Protein 2OQO (pdb70)

Nearest PDB structures (foldseek):
  2oqo-assembly1_A-2  TM=1.006E+00  e=2.639E-27  Aquifex aeolicus VF5
  3nb6-assembly1_A-2  TM=1.001E+00  e=1.537E-24  Aquifex aeolicus
  3d3h-assembly1_A-2  TM=1.002E+00  e=3.326E-24  Aquifex aeolicus
  3nb7-assembly1_A-2  TM=9.980E-01  e=4.233E-24  Aquifex aeolicus
  2olv-assembly2_B  TM=9.403E-01  e=4.873E-13  Staphylococcus aureus

CATH classification: 1.10.3810.10

GO terms:
  GO:0042802 identical protein binding (F, IPI)

Radius of gyration: 15.87 Å; Cα contacts (8 Å, |Δi|>4): 258; chains: 1; bounding box: 43×40×39 Å

Solvent-accessible surface area: 10139 Å² total; per-residue (Å²): 190,145,28,92,117,158,150,69,128,8,40,24,119,98,9,31,134,56,0,18,24,0,0,0,2,32,42,11,88,51,0,91,150,13,109,0,36,6,64,112,11,86,84,82,17,75,133,69,198,171,91,65,20,47,1,0,0,29,34,6,0,68,80,105,53,181,72,211,67,119,68,130,109,16,84,90,100,7,18,110,54,0,33,124,18,29,194,73,101,95,34,121,83,0,0,11,62,1,0,7,42,18,84,0,3,47,31,1,50,0,0,8,2,0,0,56,55,23,48,64,64,74,0,101,89,16,48,21,24,28,0,0,21,0,0,0,0,24,107,31,26,65,97,21,1,27,119,122,50,74,100,76,2,85,130,28,16,42,89,1,0,98,36,0,55,102,62,60,67,7,64,82,122,71,54,110,113,5,29,118,141

Structure (mmCIF, N/CA/C/O backbone):
data_2OQO
#
_entry.id   2OQO
#
_cell.length_a   54.817
_cell.length_b   100.305
_cell.length_c   104.012
_cell.angle_alpha   90.00
_cell.angle_beta   90.00
_cell.angle_gamma   90.00
#
_symmetry.space_group_name_H-M   'I 2 2 2'
#
loop_
_entity.id
_entity.type
_entity.pdbx_description
1 polymer 'Penicillin-binding protein 1A (PBP-1a) (PBP1a)'
2 non-polymer '4-(2-HYDROXYETHYL)-1-PIPERAZINE ETHANESULFONIC ACID'
3 non-polymer 3-[(3-CHOLAMIDOPROPYL)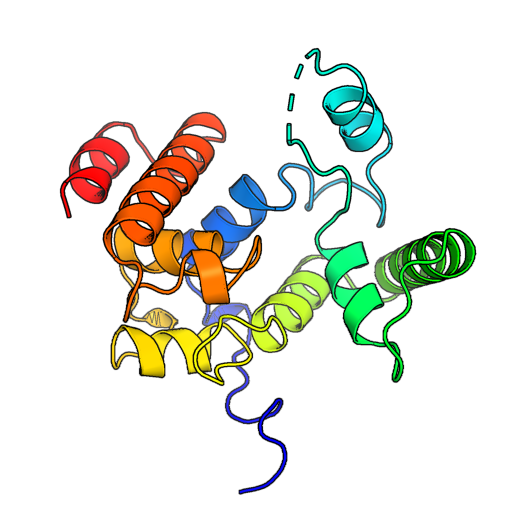DIMETHYLAMMONIO]-1-PROPANESULFONATE
4 water water
#
loop_
_atom_site.group_PDB
_atom_site.id
_atom_site.type_symbol
_atom_site.label_atom_id
_atom_site.label_alt_id
_atom_site.label_comp_id
_atom_site.label_asym_id
_atom_site.label_entity_id
_atom_site.label_seq_id
_atom_site.pdbx_PDB_ins_code
_atom_site.Cartn_x
_atom_site.Cartn_y
_atom_site.Cartn_z
_atom_site.occupancy
_atom_site.B_iso_or_equiv
_atom_site.auth_seq_id
_atom_site.auth_comp_id
_atom_site.auth_asym_id
_atom_site.auth_atom_id
_atom_site.pdbx_PDB_model_num
ATOM 1 N N . THR A 1 14 ? 13.933 34.939 27.412 1.00 92.85 57 THR A N 1
ATOM 2 C CA . THR A 1 14 ? 12.610 35.451 26.951 1.00 92.96 57 THR A CA 1
ATOM 3 C C . THR A 1 14 ? 12.633 35.755 25.455 1.00 92.76 57 THR A C 1
ATOM 4 O O . THR A 1 14 ? 12.043 35.026 24.655 1.00 93.01 57 THR A O 1
ATOM 8 N N . ILE A 1 15 ? 13.315 36.834 25.083 1.00 91.82 58 ILE A N 1
ATOM 9 C CA . ILE A 1 15 ? 13.413 37.226 23.682 1.00 90.88 58 ILE A CA 1
ATOM 10 C C . ILE A 1 15 ? 14.823 37.695 23.329 1.00 89.36 58 ILE A C 1
ATOM 11 O O . ILE A 1 15 ? 15.484 38.368 24.121 1.00 89.42 58 ILE A O 1
ATOM 16 N N . GLY A 1 16 ? 15.276 37.329 22.134 1.00 87.26 59 GLY A N 1
ATOM 17 C CA . GLY A 1 16 ? 16.600 37.7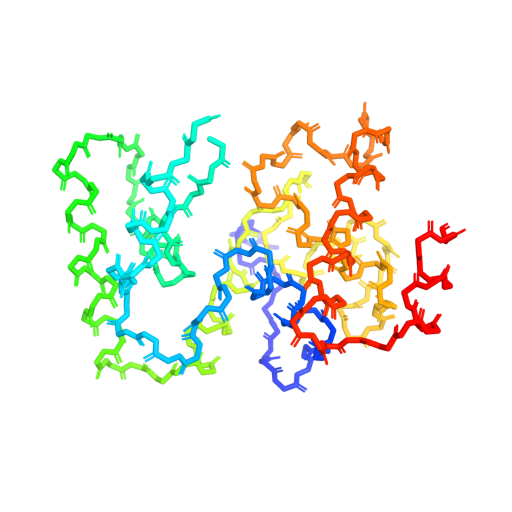20 21.688 1.00 85.18 59 GLY A CA 1
ATOM 18 C C . GLY A 1 16 ? 17.693 36.849 22.272 1.00 83.38 59 GLY A C 1
ATOM 19 O O . GLY A 1 16 ? 18.254 37.164 23.323 1.00 83.23 59 GLY A O 1
ATOM 20 N N . ILE A 1 17 ? 17.997 35.748 21.592 1.00 81.59 60 ILE A N 1
ATOM 21 C CA . ILE A 1 17 ? 19.033 34.831 22.052 1.00 79.37 60 ILE A CA 1
ATOM 22 C C . ILE A 1 17 ? 20.358 35.567 22.241 1.00 76.93 60 ILE A C 1
ATOM 23 O O . ILE A 1 17 ? 21.100 35.293 23.185 1.00 76.64 60 ILE A O 1
ATOM 28 N N . GLN A 1 18 ? 20.641 36.509 21.346 1.00 74.12 61 GLN A N 1
ATOM 29 C CA . GLN A 1 18 ? 21.877 37.281 21.407 1.00 72.26 61 GLN A CA 1
ATOM 30 C C . GLN A 1 18 ? 21.864 38.275 22.564 1.00 70.88 61 GLN A C 1
ATOM 31 O O . GLN A 1 18 ? 22.908 38.808 22.942 1.00 71.18 61 GLN A O 1
ATOM 37 N N . LYS A 1 19 ? 20.682 38.520 23.124 1.00 68.92 62 LYS A N 1
ATOM 38 C CA . LYS A 1 19 ? 20.537 39.463 24.229 1.00 66.83 62 LYS A CA 1
ATOM 39 C C . LYS A 1 19 ? 20.267 38.799 25.575 1.00 67.07 62 LYS A C 1
ATOM 40 O O . LYS A 1 19 ? 19.761 39.439 26.499 1.00 66.26 62 LYS A O 1
ATOM 46 N N . ARG A 1 20 ? 20.616 37.521 25.690 1.00 68.45 63 ARG A N 1
ATOM 47 C CA . ARG A 1 20 ? 20.404 36.792 26.938 1.00 69.69 63 ARG A CA 1
ATOM 48 C C . ARG A 1 20 ? 20.951 37.524 28.161 1.00 67.90 63 ARG A C 1
ATOM 49 O O . ARG A 1 20 ? 20.193 38.142 28.908 1.00 69.64 63 ARG A O 1
ATOM 57 N N . PHE A 1 21 ? 22.265 37.459 28.362 1.00 65.05 64 PHE A N 1
ATOM 58 C CA . PHE A 1 21 ? 22.888 38.103 29.516 1.00 61.92 64 PHE A CA 1
ATOM 59 C C . PHE A 1 21 ? 23.894 39.188 29.136 1.00 59.29 64 PHE A C 1
ATOM 60 O O . PHE A 1 21 ? 24.771 38.967 28.300 1.00 59.12 64 PHE A O 1
ATOM 68 N N . TYR A 1 22 ? 23.773 40.356 29.760 1.00 53.86 65 TYR A N 1
ATOM 69 C CA . TYR A 1 22 ? 24.698 41.452 29.501 1.00 52.62 65 TYR A CA 1
ATOM 70 C C . TYR A 1 22 ? 25.370 41.766 30.823 1.00 52.10 65 TYR A C 1
ATOM 71 O O . TYR A 1 22 ? 24.705 41.844 31.852 1.00 55.70 65 TYR A O 1
ATOM 80 N N . VAL A 1 23 ? 26.684 41.940 30.804 1.00 50.21 66 VAL A N 1
ATOM 81 C CA . VAL A 1 23 ? 27.412 42.239 32.026 1.00 49.52 66 VAL A CA 1
ATOM 82 C C . VAL A 1 23 ? 28.333 43.432 31.798 1.00 50.75 66 VAL A C 1
ATOM 83 O O . VAL A 1 23 ? 29.013 43.521 30.773 1.00 50.29 66 VAL A O 1
ATOM 87 N N . SER A 1 24 ? 28.337 44.360 32.747 1.00 50.41 67 SER A N 1
ATOM 88 C CA . SER A 1 24 ? 29.168 45.545 32.633 1.00 52.53 67 SER A CA 1
ATOM 89 C C . SER A 1 24 ? 30.635 45.164 32.781 1.00 52.17 67 SER A C 1
ATOM 90 O O . SER A 1 24 ? 30.970 44.201 33.466 1.00 52.66 67 SER A O 1
ATOM 93 N N . ILE A 1 25 ? 31.499 45.935 32.130 1.00 52.19 68 ILE A N 1
ATOM 94 C CA . ILE A 1 25 ? 32.938 45.702 32.134 1.00 52.50 68 ILE A CA 1
ATOM 95 C C . ILE A 1 25 ? 33.546 45.617 33.539 1.00 54.68 68 ILE A C 1
ATOM 96 O O . ILE A 1 25 ? 34.515 44.881 33.761 1.00 51.94 68 ILE A O 1
ATOM 101 N N . ASP A 1 26 ? 32.981 46.361 34.489 1.00 55.46 69 ASP A N 1
ATOM 102 C CA . ASP A 1 26 ? 33.508 46.353 35.850 1.00 57.20 69 ASP A CA 1
ATOM 103 C C . ASP A 1 26 ? 33.283 45.038 36.584 1.00 56.38 69 ASP A C 1
ATOM 104 O O . ASP A 1 26 ? 33.893 44.795 37.623 1.00 57.91 69 ASP A O 1
ATOM 109 N N . LYS A 1 27 ? 32.419 44.185 36.044 1.00 54.40 70 LYS A N 1
ATOM 110 C CA . LYS A 1 27 ? 32.148 42.891 36.662 1.00 53.36 70 LYS A CA 1
ATOM 111 C C . LYS A 1 27 ? 32.832 41.755 35.900 1.00 51.96 70 LYS A C 1
ATOM 112 O O . LYS A 1 27 ? 32.680 40.585 36.248 1.00 52.21 70 LYS A O 1
ATOM 118 N N . ILE A 1 28 ? 33.574 42.105 34.853 1.00 49.99 71 ILE A N 1
ATOM 119 C CA . ILE A 1 28 ? 34.287 41.114 34.056 1.00 47.42 71 ILE A CA 1
ATOM 120 C C . ILE A 1 28 ? 35.722 41.068 34.556 1.00 45.49 71 ILE A C 1
ATOM 121 O O . ILE A 1 28 ? 36.405 42.086 34.582 1.00 46.28 71 ILE A O 1
ATOM 126 N N . PRO A 1 29 ? 36.199 39.882 34.961 1.00 45.32 72 PRO A N 1
ATOM 127 C CA . PRO A 1 29 ? 37.569 39.735 35.464 1.00 45.08 72 PRO A CA 1
ATOM 128 C C . PRO A 1 29 ? 38.629 40.194 34.464 1.00 45.33 72 PRO A C 1
ATOM 129 O O . PRO A 1 29 ? 38.444 40.072 33.254 1.00 44.89 72 PRO A O 1
ATOM 133 N N . GLU A 1 30 ? 39.741 40.717 34.971 1.00 46.14 73 GLU A N 1
ATOM 134 C CA . GLU A 1 30 ? 40.821 41.157 34.103 1.00 46.89 73 GLU A CA 1
ATOM 135 C C . GLU A 1 30 ? 41.422 39.998 33.306 1.00 45.12 73 GLU A C 1
ATOM 136 O O . GLU A 1 30 ? 41.875 40.195 32.182 1.00 43.73 73 GLU A O 1
ATOM 142 N N . HIS A 1 31 ? 41.430 38.796 33.879 1.00 43.01 74 HIS A N 1
ATOM 143 C CA . HIS A 1 31 ? 41.972 37.642 33.172 1.00 42.03 74 HIS A CA 1
ATOM 144 C C . HIS A 1 31 ? 41.176 37.394 31.900 1.00 41.66 74 HIS A C 1
ATOM 145 O O . HIS A 1 31 ? 41.731 36.957 30.889 1.00 40.94 74 HIS A O 1
ATOM 152 N N . VAL A 1 32 ? 39.869 37.652 31.958 1.00 39.67 75 VAL A N 1
ATOM 153 C CA . VAL A 1 32 ? 39.007 37.459 30.798 1.00 37.98 75 VAL A CA 1
ATOM 154 C C . VAL A 1 32 ? 39.358 38.504 29.741 1.00 38.09 75 VAL A C 1
ATOM 155 O O . VAL A 1 32 ? 39.679 38.162 28.602 1.00 38.09 75 VAL A O 1
ATOM 159 N N . ILE A 1 33 ? 39.315 39.773 30.132 1.00 37.93 76 ILE A N 1
ATOM 160 C CA . ILE A 1 33 ? 39.644 40.875 29.232 1.00 38.01 76 ILE A CA 1
ATOM 161 C C . ILE A 1 33 ? 41.038 40.657 28.641 1.00 37.65 76 ILE A C 1
ATOM 162 O O . ILE A 1 33 ? 41.240 40.749 27.423 1.00 36.92 76 ILE A O 1
ATOM 167 N N . ASN A 1 34 ? 41.997 40.373 29.514 1.00 34.95 77 ASN A N 1
ATOM 168 C CA . ASN A 1 34 ? 43.374 40.147 29.092 1.00 36.73 77 ASN A CA 1
ATOM 169 C C . ASN A 1 34 ? 43.522 38.964 28.142 1.00 35.61 77 ASN A C 1
ATOM 170 O O . ASN A 1 34 ? 44.294 39.025 27.192 1.00 35.78 77 ASN A O 1
ATOM 175 N N . ALA A 1 35 ? 42.781 37.891 28.393 1.00 36.24 78 ALA A N 1
ATOM 176 C CA . ALA A 1 35 ? 42.861 36.715 27.536 1.00 36.38 78 ALA A CA 1
ATOM 177 C C . ALA A 1 35 ? 42.400 37.050 26.116 1.00 35.77 78 ALA A C 1
ATOM 178 O O . ALA A 1 35 ? 43.042 36.665 25.142 1.00 33.80 78 ALA A O 1
ATOM 180 N N . PHE A 1 36 ? 41.278 37.757 26.001 1.00 35.16 79 PHE A N 1
ATOM 181 C CA . PHE A 1 36 ? 40.758 38.129 24.691 1.00 36.34 79 PHE A CA 1
ATOM 182 C C . PHE A 1 36 ? 41.691 39.103 23.973 1.00 35.74 79 PHE A C 1
ATOM 183 O O . PHE A 1 36 ? 41.970 38.942 22.782 1.00 37.37 79 PHE A O 1
ATOM 191 N N . VAL A 1 37 ? 42.183 40.104 24.689 1.00 36.64 80 VAL A N 1
ATOM 192 C CA . VAL A 1 37 ? 43.094 41.076 24.086 1.00 38.46 80 VAL A CA 1
ATOM 193 C C . VAL A 1 37 ? 44.391 40.417 23.600 1.00 39.53 80 VAL A C 1
ATOM 194 O O . VAL A 1 37 ? 44.820 40.636 22.467 1.00 37.57 80 VAL A O 1
ATOM 198 N N . ALA A 1 38 ? 45.006 39.604 24.450 1.00 38.81 81 ALA A N 1
ATOM 199 C CA . ALA A 1 38 ? 46.254 38.936 24.088 1.00 38.91 81 ALA A CA 1
ATOM 200 C C . ALA A 1 38 ? 46.083 38.010 22.891 1.00 39.34 81 ALA A C 1
ATOM 201 O O . ALA A 1 38 ? 46.982 37.881 22.060 1.00 40.53 81 ALA A O 1
ATOM 203 N N . THR A 1 39 ? 44.922 37.372 22.811 1.00 37.89 82 THR A N 1
ATOM 204 C CA . THR A 1 39 ? 44.621 36.427 21.745 1.00 39.59 82 THR A CA 1
ATOM 205 C C . THR A 1 39 ? 44.112 37.050 20.444 1.00 40.50 82 THR A C 1
ATOM 206 O O . THR A 1 39 ? 44.558 36.685 19.359 1.00 38.86 82 THR A O 1
ATOM 210 N N . GLU A 1 40 ? 43.176 37.984 20.556 1.00 40.37 83 GLU A N 1
ATOM 211 C CA . GLU A 1 40 ? 42.572 38.599 19.381 1.00 41.66 83 GLU A CA 1
ATOM 212 C C . GLU A 1 40 ? 43.094 39.951 18.911 1.00 42.10 83 GLU A C 1
ATOM 213 O O . GLU A 1 40 ? 42.988 40.262 17.728 1.00 45.22 83 GLU A O 1
ATOM 219 N N . ASP A 1 41 ? 43.668 40.748 19.808 1.00 41.21 84 ASP A N 1
ATOM 220 C CA . ASP A 1 41 ? 44.099 42.097 19.430 1.00 39.12 84 ASP A CA 1
ATOM 221 C C . ASP A 1 41 ? 45.036 42.674 20.492 1.00 38.59 84 ASP A C 1
ATOM 222 O O . ASP A 1 41 ? 44.632 43.506 21.311 1.00 35.05 84 ASP A O 1
ATOM 227 N N . ARG A 1 42 ? 46.292 42.240 20.464 1.00 37.38 85 ARG A N 1
ATOM 228 C CA . ARG A 1 42 ? 47.273 42.663 21.454 1.00 41.19 85 ARG A CA 1
ATOM 229 C C . ARG A 1 42 ? 47.449 44.164 21.663 1.00 41.02 85 ARG A C 1
ATOM 230 O O . ARG A 1 42 ? 47.698 44.601 22.786 1.00 41.84 85 ARG A O 1
ATOM 238 N N . ASN A 1 43 ? 47.315 44.953 20.602 1.00 41.65 86 ASN A N 1
ATOM 239 C CA . ASN A 1 43 ? 47.484 46.404 20.707 1.00 41.74 86 ASN A CA 1
ATOM 240 C C . ASN A 1 43 ? 46.150 47.156 20.849 1.00 42.25 86 ASN A C 1
ATOM 241 O O . ASN A 1 43 ? 46.089 48.377 20.670 1.00 41.60 86 ASN A O 1
ATOM 246 N N . PHE A 1 44 ? 45.093 46.424 21.199 1.00 41.12 87 PHE A N 1
ATOM 247 C CA . PHE A 1 44 ? 43.753 46.996 21.355 1.00 40.80 87 PHE A CA 1
ATOM 248 C C . PHE A 1 44 ? 43.655 48.346 22.057 1.00 41.81 87 PHE A C 1
ATOM 249 O O . PHE A 1 44 ? 42.970 49.253 21.585 1.00 42.56 87 PHE A O 1
ATOM 257 N N . TRP A 1 45 ? 44.308 48.466 23.205 1.00 41.21 88 TRP A N 1
ATOM 258 C CA . TRP A 1 45 ? 44.241 49.692 23.971 1.00 43.10 88 TRP A CA 1
ATOM 259 C C . TRP A 1 45 ? 44.909 50.903 23.326 1.00 44.52 88 TRP A C 1
ATOM 260 O O . TRP A 1 45 ? 44.733 52.018 23.800 1.00 44.01 88 TRP A O 1
ATOM 271 N N . HIS A 1 46 ? 45.647 50.699 22.238 1.00 46.23 89 HIS A N 1
ATOM 272 C CA . HIS A 1 46 ? 46.347 51.810 21.603 1.00 48.13 89 HIS A CA 1
ATOM 273 C C . HIS A 1 46 ? 45.978 52.174 20.171 1.00 47.65 89 HIS A C 1
ATOM 274 O O . HIS A 1 46 ? 46.137 53.325 19.776 1.00 49.09 89 HIS A O 1
ATOM 281 N N . HIS A 1 47 ? 45.502 51.221 19.380 1.00 46.46 90 HIS A N 1
ATOM 282 C CA . HIS A 1 47 ? 45.169 51.554 18.007 1.00 44.59 90 HIS A CA 1
ATOM 283 C C . HIS A 1 47 ? 43.906 52.404 17.915 1.00 46.19 90 HIS A C 1
ATOM 284 O O . HIS A 1 47 ? 43.273 52.705 18.929 1.00 45.34 90 HIS A O 1
ATOM 291 N N . PHE A 1 48 ? 43.551 52.802 16.699 1.00 46.86 91 PHE A N 1
ATOM 292 C CA . PHE A 1 48 ? 42.383 53.654 16.485 1.00 49.18 91 PHE A CA 1
ATOM 293 C C . PHE A 1 48 ? 41.249 52.973 15.726 1.00 48.60 91 PHE A C 1
ATOM 294 O O . PHE A 1 48 ? 40.491 53.635 15.018 1.00 48.56 91 PHE A O 1
ATOM 302 N N . GLY A 1 49 ? 41.125 51.659 15.873 1.00 47.56 92 GLY A N 1
ATOM 303 C CA . GLY A 1 49 ? 40.065 50.952 15.176 1.00 48.22 92 GLY A CA 1
ATOM 304 C C . GLY A 1 49 ? 40.626 49.902 14.243 1.00 48.77 92 GLY A C 1
ATOM 305 O O . GLY A 1 49 ? 40.021 48.848 14.041 1.00 46.34 92 GLY A O 1
ATOM 306 N N . ILE A 1 50 ? 41.777 50.214 13.655 1.00 50.10 93 ILE A N 1
ATOM 307 C CA . ILE A 1 50 ? 42.483 49.299 12.762 1.00 53.06 93 ILE A CA 1
ATOM 308 C C . ILE A 1 50 ? 43.945 49.368 13.187 1.00 53.44 93 ILE A C 1
ATOM 309 O O . ILE A 1 50 ? 44.401 50.395 13.687 1.00 51.58 93 ILE A O 1
ATOM 314 N N . ASP A 1 51 ? 44.675 48.278 12.995 1.00 54.78 94 ASP A N 1
ATOM 315 C CA . ASP A 1 51 ? 46.072 48.230 13.399 1.00 58.51 94 ASP A CA 1
ATOM 316 C C . ASP A 1 51 ? 46.997 48.001 12.206 1.00 60.28 94 ASP A C 1
ATOM 317 O O . ASP A 1 51 ? 47.286 46.860 11.846 1.00 58.36 94 ASP A O 1
ATOM 322 N N . PRO A 1 52 ? 47.478 49.088 11.581 1.00 62.64 95 PRO A N 1
ATOM 323 C CA . PRO A 1 52 ? 48.373 48.989 10.423 1.00 65.07 95 PRO A CA 1
ATOM 324 C C . PRO A 1 52 ? 49.546 48.045 10.672 1.00 66.36 95 PRO A C 1
ATOM 325 O O . PRO A 1 52 ? 49.776 47.106 9.907 1.00 66.47 95 PRO A O 1
ATOM 329 N N . VAL A 1 53 ? 50.276 48.300 11.754 1.00 67.15 96 VAL A N 1
ATOM 330 C CA . VAL A 1 53 ? 51.433 47.492 12.118 1.00 68.27 96 VAL A CA 1
ATOM 331 C C . VAL A 1 53 ? 51.064 46.020 12.268 1.00 68.96 96 VAL A C 1
ATOM 332 O O . VAL A 1 53 ? 51.824 45.138 11.867 1.00 69.05 96 VAL A O 1
ATOM 336 N N . ALA A 1 54 ? 49.898 45.757 12.848 1.00 70.26 97 ALA A N 1
ATOM 337 C CA . ALA A 1 54 ? 49.438 44.388 13.040 1.00 71.13 97 ALA A CA 1
ATOM 338 C C . ALA A 1 54 ? 49.156 43.738 11.693 1.00 72.59 97 ALA A C 1
ATOM 339 O O . ALA A 1 54 ? 49.329 42.531 11.528 1.00 72.46 97 ALA A O 1
ATOM 341 N N . ILE A 1 55 ? 48.717 44.546 10.732 1.00 73.97 98 ILE A N 1
ATOM 342 C CA . ILE A 1 55 ? 48.416 44.046 9.396 1.00 76.29 98 ILE A CA 1
ATOM 343 C C . ILE A 1 55 ? 49.714 43.689 8.674 1.00 78.20 98 ILE A C 1
ATOM 344 O O . ILE A 1 55 ? 49.755 42.755 7.870 1.00 78.24 98 ILE A O 1
ATOM 349 N N . VAL A 1 56 ? 50.774 44.435 8.971 1.00 80.25 99 VAL A N 1
ATOM 350 C CA . VAL A 1 56 ? 52.075 44.187 8.363 1.00 82.53 99 VAL A CA 1
ATOM 351 C C . VAL A 1 56 ? 52.739 43.000 9.053 1.00 84.78 99 VAL A C 1
ATOM 352 O O . VAL A 1 56 ? 53.293 42.119 8.397 1.00 85.46 99 VAL A O 1
ATOM 356 N N . ARG A 1 57 ? 52.680 42.986 10.381 1.00 87.00 100 ARG A N 1
ATOM 357 C CA . ARG A 1 57 ? 53.260 41.900 11.162 1.00 89.17 100 ARG A CA 1
ATOM 358 C C . ARG A 1 57 ? 52.647 40.589 10.685 1.00 90.34 100 ARG A C 1
ATOM 359 O O . ARG A 1 57 ? 53.345 39.593 10.503 1.00 90.66 100 ARG A O 1
ATOM 367 N N . ALA A 1 58 ? 51.334 40.603 10.481 1.00 91.91 101 ALA A N 1
ATOM 368 C CA . ALA A 1 58 ? 50.609 39.424 10.026 1.00 94.18 101 ALA A CA 1
ATOM 369 C C . ALA A 1 58 ? 50.942 39.115 8.572 1.00 95.85 101 ALA A C 1
ATOM 370 O O . ALA A 1 58 ? 51.055 37.952 8.185 1.00 96.10 101 ALA A O 1
ATOM 372 N N . ALA A 1 59 ? 51.095 40.161 7.767 1.00 97.74 102 ALA A N 1
ATOM 373 C CA . ALA A 1 59 ? 51.420 39.990 6.357 1.00 99.95 102 ALA A CA 1
ATOM 374 C C . ALA A 1 59 ? 52.732 39.224 6.218 1.00 101.87 102 ALA A C 1
ATOM 375 O O . ALA A 1 59 ? 52.771 38.139 5.632 1.00 101.69 102 ALA A O 1
ATOM 377 N N . ILE A 1 60 ? 53.803 39.790 6.767 1.00 104.01 103 ILE A N 1
ATOM 378 C CA . ILE A 1 60 ? 55.116 39.160 6.704 1.00 106.21 103 ILE A CA 1
ATOM 379 C C . ILE A 1 60 ? 55.187 37.898 7.562 1.00 107.57 103 ILE A C 1
ATOM 380 O O . ILE A 1 60 ? 55.851 37.867 8.599 1.00 107.68 103 ILE A O 1
ATOM 385 N N . VAL A 1 61 ? 54.491 36.856 7.117 1.00 109.29 104 VAL A N 1
ATOM 386 C CA . VAL A 1 61 ? 54.473 35.582 7.824 1.00 111.21 104 VAL A CA 1
ATOM 387 C C . VAL A 1 61 ? 54.578 34.427 6.833 1.00 112.42 104 VAL A C 1
ATOM 388 O O . VAL A 1 61 ? 53.628 34.127 6.107 1.00 112.73 104 VAL A O 1
ATOM 392 N N . ASN A 1 62 ? 55.743 33.785 6.812 1.00 113.41 105 ASN A N 1
ATOM 393 C CA . ASN A 1 62 ? 55.996 32.667 5.912 1.00 114.22 105 ASN A CA 1
ATOM 394 C C . ASN A 1 62 ? 55.544 31.349 6.534 1.00 114.64 105 ASN A C 1
ATOM 395 O O . ASN A 1 62 ? 56.364 30.543 6.973 1.00 114.79 105 ASN A O 1
ATOM 400 N N . VAL A 1 69 ? 47.679 32.316 8.705 1.00 97.85 112 VAL A N 1
ATOM 401 C CA . VAL A 1 69 ? 47.854 31.908 10.095 1.00 97.03 112 VAL A CA 1
ATOM 402 C C . VAL A 1 69 ? 47.535 33.057 11.050 1.00 96.23 112 VAL A C 1
ATOM 403 O O . VAL A 1 69 ? 46.772 32.893 12.004 1.00 96.83 112 VAL A O 1
ATOM 407 N N . GLN A 1 70 ? 48.123 34.220 10.785 1.00 94.37 113 GLN A N 1
ATOM 408 C CA . GLN A 1 70 ? 47.908 35.397 11.618 1.00 92.16 113 GLN A CA 1
ATOM 409 C C . GLN A 1 70 ? 46.793 36.282 11.078 1.00 89.98 113 GLN A C 1
ATOM 410 O O . GLN A 1 70 ? 46.679 36.488 9.870 1.00 89.91 113 GLN A O 1
ATOM 416 N N . GLY A 1 71 ? 45.968 36.796 11.986 1.00 87.10 114 GLY A N 1
ATOM 417 C CA . GLY A 1 71 ? 44.883 37.674 11.594 1.00 82.27 114 GLY A CA 1
ATOM 418 C C . GLY A 1 71 ? 45.318 39.100 11.863 1.00 79.74 114 GLY A C 1
ATOM 419 O O . GLY A 1 71 ? 46.071 39.348 12.808 1.00 80.21 114 GLY A O 1
ATOM 420 N N . GLY A 1 72 ? 44.858 40.041 11.043 1.00 75.62 115 GLY A N 1
ATOM 421 C CA . GLY A 1 72 ? 45.246 41.425 11.242 1.00 70.11 115 GLY A CA 1
ATOM 422 C C . GLY A 1 72 ? 44.127 42.326 11.728 1.00 66.42 115 GLY A C 1
ATOM 423 O O . GLY A 1 72 ? 44.344 43.519 11.949 1.00 65.80 115 GLY A O 1
ATOM 424 N N . SER A 1 73 ? 42.934 41.762 11.901 1.00 62.58 116 SER A N 1
ATOM 425 C CA . SER A 1 73 ? 41.785 42.539 12.354 1.00 59.76 116 SER A CA 1
ATOM 426 C C . SER A 1 73 ? 41.819 42.825 13.854 1.00 56.70 116 SER A C 1
ATOM 427 O O . SER A 1 73 ? 42.427 42.087 14.628 1.00 57.16 116 SER A O 1
ATOM 430 N N . THR A 1 74 ? 41.156 43.906 14.254 1.00 51.82 117 THR A N 1
ATOM 431 C CA . THR A 1 74 ? 41.105 44.311 15.650 1.00 46.29 117 THR A CA 1
ATOM 432 C C . THR A 1 74 ? 39.789 43.887 16.310 1.00 44.05 117 THR A C 1
ATOM 433 O O . THR A 1 74 ? 38.879 43.387 15.652 1.00 41.39 117 THR A O 1
ATOM 437 N N . ILE A 1 75 ? 39.704 44.093 17.620 1.00 42.22 118 ILE A N 1
ATOM 438 C CA . ILE A 1 75 ? 38.500 43.771 18.376 1.00 41.19 118 ILE A CA 1
ATOM 439 C C . ILE A 1 75 ? 37.379 44.668 17.849 1.00 40.16 118 ILE A C 1
ATOM 440 O O . ILE A 1 75 ? 36.235 44.234 17.677 1.00 38.21 118 ILE A O 1
ATOM 445 N N . THR A 1 76 ? 37.724 45.925 17.592 1.00 38.81 119 THR A N 1
ATOM 446 C CA . THR A 1 76 ? 36.758 46.894 17.089 1.00 38.73 119 THR A CA 1
ATOM 447 C C . THR A 1 76 ? 36.195 46.447 15.744 1.00 38.12 119 THR A C 1
ATOM 448 O O . THR A 1 76 ? 34.996 46.569 15.491 1.00 38.14 119 THR A O 1
ATOM 452 N N . GLN A 1 77 ? 37.062 45.921 14.885 1.00 37.65 120 GLN A N 1
ATOM 453 C CA . GLN A 1 77 ? 36.633 45.431 13.580 1.00 39.54 120 GLN A CA 1
ATOM 454 C C . GLN A 1 77 ? 35.717 44.214 13.701 1.00 39.53 120 GLN A C 1
ATOM 455 O O . GLN A 1 77 ? 34.794 44.051 12.904 1.00 39.59 120 GLN A O 1
ATOM 461 N N . GLN A 1 78 ? 35.973 43.352 14.686 1.00 40.34 121 GLN A N 1
ATOM 462 C CA . GLN A 1 78 ? 35.140 42.157 14.878 1.00 40.98 121 GLN A CA 1
ATOM 463 C C . GLN A 1 78 ? 33.752 42.596 15.338 1.00 39.36 121 GLN A C 1
ATOM 464 O O . GLN A 1 78 ? 32.744 41.984 14.991 1.00 39.56 121 GLN A O 1
ATOM 470 N N . LEU A 1 79 ? 33.711 43.657 16.135 1.00 38.89 122 LEU A N 1
ATOM 471 C CA . LEU A 1 79 ? 32.447 44.187 16.621 1.00 39.93 122 LEU A CA 1
ATOM 472 C C . LEU A 1 79 ? 31.666 44.745 15.424 1.00 40.27 122 LEU A C 1
ATOM 473 O O . LEU A 1 79 ? 30.501 44.403 15.208 1.00 40.42 122 LEU A O 1
ATOM 478 N N . ALA A 1 80 ? 32.323 45.594 14.642 1.00 40.72 123 ALA A N 1
ATOM 479 C CA . ALA A 1 80 ? 31.694 46.197 13.471 1.00 42.44 123 ALA A CA 1
ATOM 480 C C . ALA A 1 80 ? 31.134 45.120 12.550 1.00 42.49 123 ALA A C 1
ATOM 481 O O . ALA A 1 80 ? 30.023 45.244 12.034 1.00 43.42 123 ALA A O 1
ATOM 483 N N . LYS A 1 81 ? 31.907 44.059 12.354 1.00 43.55 124 LYS A N 1
ATOM 484 C CA . LYS A 1 81 ? 31.499 42.956 11.494 1.00 45.43 124 LYS A CA 1
ATOM 485 C C . LYS A 1 81 ? 30.132 42.382 11.857 1.00 46.70 124 LYS A C 1
ATOM 486 O O . LYS A 1 81 ? 29.367 41.982 10.979 1.00 46.24 124 LYS A O 1
ATOM 492 N N . ASN A 1 82 ? 29.830 42.330 13.151 1.00 46.99 125 ASN A N 1
ATOM 493 C CA . ASN A 1 82 ? 28.559 41.779 13.611 1.00 49.85 125 ASN A CA 1
ATOM 494 C C . ASN A 1 82 ? 27.417 42.792 13.638 1.00 50.30 125 ASN A C 1
ATOM 495 O O . ASN A 1 82 ? 26.284 42.440 13.955 1.00 49.72 125 ASN A O 1
ATOM 500 N N . LEU A 1 83 ? 27.707 44.046 13.310 1.00 52.51 126 LEU A N 1
ATOM 501 C CA . LEU A 1 83 ? 26.661 45.065 13.294 1.00 55.22 126 LEU A CA 1
ATOM 502 C C . LEU A 1 83 ? 25.964 45.098 11.936 1.00 56.82 126 LEU A C 1
ATOM 503 O O . LEU A 1 83 ? 25.037 45.875 11.722 1.00 58.33 126 LEU A O 1
ATOM 508 N N . PHE A 1 84 ? 26.414 44.242 11.025 1.00 58.99 127 PHE A N 1
ATOM 509 C CA . PHE A 1 84 ? 25.823 44.156 9.694 1.00 62.20 127 PHE A CA 1
ATOM 510 C C . PHE A 1 84 ? 24.802 43.025 9.660 1.00 64.18 127 PHE A C 1
ATOM 511 O O . PHE A 1 84 ? 25.097 41.892 10.043 1.00 64.43 127 PHE A O 1
ATOM 519 N N . LEU A 1 85 ? 23.600 43.341 9.193 1.00 66.80 128 LEU A N 1
ATOM 520 C CA . LEU A 1 85 ? 22.520 42.369 9.127 1.00 69.50 128 LEU A CA 1
ATOM 521 C C . LEU A 1 85 ? 22.875 41.146 8.289 1.00 71.90 128 LEU A C 1
ATOM 522 O O . LEU A 1 85 ? 22.519 40.023 8.641 1.00 73.30 128 LEU A O 1
ATOM 527 N N . THR A 1 86 ? 23.583 41.365 7.186 1.00 75.43 129 THR A N 1
ATOM 528 C CA . THR A 1 86 ? 23.982 40.276 6.298 1.00 78.25 129 THR A CA 1
ATOM 529 C C . THR A 1 86 ? 25.430 39.851 6.548 1.00 79.90 129 THR A C 1
ATOM 530 O O . THR A 1 86 ? 26.180 40.552 7.226 1.00 80.28 129 THR A O 1
ATOM 534 N N . ARG A 1 87 ? 25.821 38.707 5.992 1.00 82.03 130 ARG A N 1
ATOM 535 C CA . ARG A 1 87 ? 27.177 38.191 6.174 1.00 83.55 130 ARG A CA 1
ATOM 536 C C . ARG A 1 87 ? 27.906 37.977 4.851 1.00 84.14 130 ARG A C 1
ATOM 537 O O . ARG A 1 87 ? 27.780 36.921 4.234 1.00 84.72 130 ARG A O 1
ATOM 545 N N . GLU A 1 88 ? 28.674 38.971 4.420 1.00 84.57 131 GLU A N 1
ATOM 546 C CA . GLU A 1 88 ? 29.426 38.861 3.176 1.00 85.28 131 GLU A CA 1
ATOM 547 C C . GLU A 1 88 ? 30.890 39.171 3.459 1.00 84.66 131 GLU A C 1
ATOM 548 O O . GLU A 1 88 ? 31.198 40.065 4.246 1.00 85.44 131 GLU A O 1
ATOM 554 N N . ARG A 1 89 ? 31.796 38.429 2.831 1.00 83.65 132 ARG A N 1
ATOM 555 C CA . ARG A 1 89 ? 33.216 38.657 3.058 1.00 83.16 132 ARG A CA 1
ATOM 556 C C . ARG A 1 89 ? 33.911 39.281 1.854 1.00 82.14 132 ARG A C 1
ATOM 557 O O . ARG A 1 89 ? 35.072 38.988 1.570 1.00 81.74 132 ARG A O 1
ATOM 565 N N . THR A 1 90 ? 33.187 40.148 1.154 1.00 80.96 133 THR A N 1
ATOM 566 C CA . THR A 1 90 ? 33.729 40.840 -0.007 1.00 79.55 133 THR A CA 1
ATOM 567 C C . THR A 1 90 ? 34.686 41.910 0.505 1.00 78.92 133 THR A C 1
ATOM 568 O O . THR A 1 90 ? 34.539 42.389 1.630 1.00 79.20 133 THR A O 1
ATOM 572 N N . LEU A 1 91 ? 35.663 42.286 -0.311 1.00 77.63 134 LEU A N 1
ATOM 573 C CA . LEU A 1 91 ? 36.624 43.299 0.102 1.00 76.20 134 LEU A CA 1
ATOM 574 C C . LEU A 1 91 ? 35.898 44.596 0.438 1.00 74.47 134 LEU A C 1
ATOM 575 O O . LEU A 1 91 ? 36.338 45.365 1.293 1.00 74.05 134 LEU A O 1
ATOM 580 N 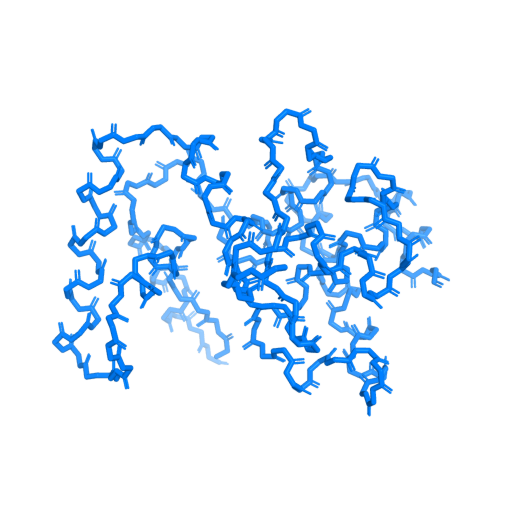N . GLU A 1 92 ? 34.776 44.827 -0.232 1.00 72.73 135 GLU A N 1
ATOM 581 C CA . GLU A 1 92 ? 33.988 46.026 0.003 1.00 72.16 135 GLU A CA 1
ATOM 582 C C . GLU A 1 92 ? 33.450 46.020 1.429 1.00 70.81 135 GLU A C 1
ATOM 583 O O . GLU A 1 92 ? 33.470 47.042 2.116 1.00 70.59 135 GLU A O 1
ATOM 589 N N . ARG A 1 93 ? 32.969 44.861 1.870 1.00 69.10 136 ARG A N 1
ATOM 590 C CA . ARG A 1 93 ? 32.441 44.724 3.220 1.00 66.41 136 ARG A CA 1
ATOM 591 C C . ARG A 1 93 ? 33.569 44.942 4.223 1.00 63.87 136 ARG A C 1
ATOM 592 O O . ARG A 1 93 ? 33.376 45.590 5.249 1.00 62.81 136 ARG A O 1
ATOM 600 N N . LYS A 1 94 ? 34.749 44.410 3.915 1.00 62.13 137 LYS A N 1
ATOM 601 C CA . LYS A 1 94 ? 35.905 44.564 4.791 1.00 61.42 137 LYS A CA 1
ATOM 602 C C . LYS A 1 94 ? 36.211 46.037 5.028 1.00 60.46 137 LYS A C 1
ATOM 603 O O . LYS A 1 94 ? 36.563 46.437 6.140 1.00 59.46 137 LYS A O 1
ATOM 609 N N . ILE A 1 95 ? 36.083 46.840 3.974 1.00 58.56 138 ILE A N 1
ATOM 610 C CA . ILE A 1 95 ? 36.344 48.269 4.072 1.00 55.61 138 ILE A CA 1
ATOM 611 C C . ILE A 1 95 ? 35.258 48.962 4.886 1.00 52.65 138 ILE A C 1
ATOM 612 O O . ILE A 1 95 ? 35.552 49.819 5.720 1.00 51.91 138 ILE A O 1
ATOM 617 N N . LYS A 1 96 ? 34.005 48.593 4.645 1.00 50.40 139 LYS A N 1
ATOM 618 C CA . LYS A 1 96 ? 32.898 49.187 5.382 1.00 50.85 139 LYS A CA 1
ATOM 619 C C . LYS A 1 96 ? 33.068 48.907 6.877 1.00 50.62 139 LYS A C 1
ATOM 620 O O . LYS A 1 96 ? 32.864 49.792 7.713 1.00 46.36 139 LYS A O 1
ATOM 626 N N . GLU A 1 97 ? 33.443 47.671 7.203 1.00 48.63 140 GLU A N 1
ATOM 627 C CA . GLU A 1 97 ? 33.639 47.276 8.593 1.00 48.43 140 GLU A CA 1
ATOM 628 C C . GLU A 1 97 ? 34.733 48.113 9.238 1.00 45.81 140 GLU A C 1
ATOM 629 O O . GLU A 1 97 ? 34.576 48.589 10.362 1.00 43.96 140 GLU A O 1
ATOM 635 N N . ALA A 1 98 ? 35.832 48.315 8.517 1.00 45.86 141 ALA A N 1
ATOM 636 C CA . ALA A 1 98 ? 36.950 49.102 9.036 1.00 45.38 141 ALA A CA 1
ATOM 637 C C . ALA A 1 98 ? 36.571 50.571 9.268 1.00 45.89 141 ALA A C 1
ATOM 638 O O . ALA A 1 98 ? 36.977 51.175 10.266 1.00 43.63 141 ALA A O 1
ATOM 640 N N . LEU A 1 99 ? 35.800 51.145 8.348 1.00 46.35 142 LEU A N 1
ATOM 641 C CA . LEU A 1 99 ? 35.371 52.539 8.472 1.00 47.57 142 LEU A CA 1
ATOM 642 C C . LEU A 1 99 ? 34.433 52.674 9.66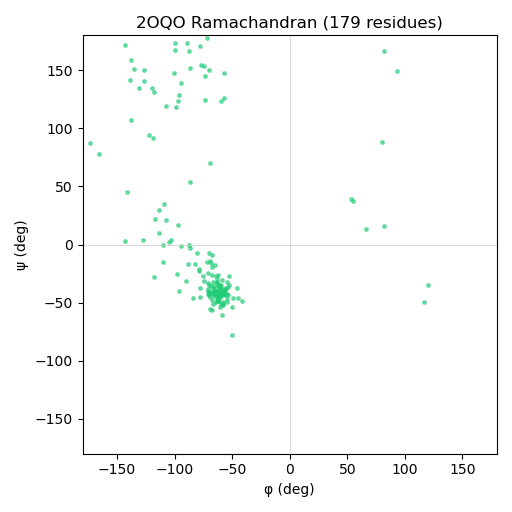6 1.00 47.44 142 LEU A C 1
ATOM 643 O O . LEU A 1 99 ? 34.468 53.672 10.393 1.00 48.84 142 LEU A O 1
ATOM 648 N N . LEU A 1 100 ? 33.592 51.663 9.859 1.00 45.00 143 LEU A N 1
ATOM 649 C CA . LEU A 1 100 ? 32.659 51.647 10.976 1.00 44.35 143 LEU A CA 1
ATOM 650 C C . LEU A 1 100 ? 33.455 51.558 12.284 1.00 43.31 143 LEU A C 1
ATOM 651 O O . LEU A 1 100 ? 33.152 52.253 13.254 1.00 42.67 143 LEU A O 1
ATOM 656 N N . ALA A 1 101 ? 34.482 50.707 12.301 1.00 41.43 144 ALA A N 1
ATOM 657 C CA . ALA A 1 101 ? 35.319 50.549 13.491 1.00 41.32 144 ALA A CA 1
ATOM 658 C C . ALA A 1 101 ? 35.973 51.879 13.842 1.00 41.56 144 ALA A C 1
ATOM 659 O O . ALA A 1 101 ? 36.023 52.280 15.007 1.00 41.74 144 ALA A O 1
ATOM 661 N N . ILE A 1 102 ? 36.483 52.561 12.821 1.00 42.79 145 ILE A N 1
ATOM 662 C CA . ILE A 1 102 ? 37.130 53.849 13.014 1.00 42.63 145 ILE A CA 1
ATOM 663 C C . ILE A 1 102 ? 36.176 54.871 13.624 1.00 41.86 145 ILE A C 1
ATOM 664 O O . ILE A 1 102 ? 36.551 55.600 14.536 1.00 42.13 145 ILE A O 1
ATOM 669 N N . LYS A 1 103 ? 34.944 54.924 13.128 1.00 42.11 146 LYS A N 1
ATOM 670 C CA . LYS A 1 103 ? 33.977 55.880 13.667 1.00 42.08 146 LYS A CA 1
ATOM 671 C C . LYS A 1 103 ? 33.606 55.488 15.094 1.00 41.71 146 LYS A C 1
ATOM 672 O O . LYS A 1 103 ? 33.499 56.340 15.978 1.00 42.69 146 LYS A O 1
ATOM 678 N N . ILE A 1 104 ? 33.418 54.192 15.324 1.00 42.11 147 ILE A N 1
ATOM 679 C CA . ILE A 1 104 ? 33.077 53.712 16.658 1.00 40.87 147 ILE A CA 1
ATOM 680 C C . ILE A 1 104 ? 34.143 54.160 17.655 1.00 39.57 147 ILE A C 1
ATOM 681 O O . ILE A 1 104 ? 33.821 54.613 18.754 1.00 39.75 147 ILE A O 1
ATOM 686 N N . GLU A 1 105 ? 35.407 54.050 17.254 1.00 38.47 148 GLU A N 1
ATOM 687 C CA . GLU A 1 105 ? 36.532 54.452 18.096 1.00 40.47 148 GLU A CA 1
ATOM 688 C C . GLU A 1 105 ? 36.532 55.948 18.419 1.00 42.40 148 GLU A C 1
ATOM 689 O O . GLU A 1 105 ? 37.029 56.365 19.466 1.00 41.19 148 GLU A O 1
ATOM 695 N N . ARG A 1 106 ? 35.989 56.762 17.522 1.00 43.01 149 ARG A N 1
ATOM 696 C CA . ARG A 1 106 ? 35.937 58.203 17.774 1.00 45.83 149 ARG A CA 1
ATOM 697 C C . ARG A 1 106 ? 34.735 58.548 18.651 1.00 44.27 149 ARG A C 1
ATOM 698 O O . ARG A 1 106 ? 34.676 59.623 19.236 1.00 43.72 149 ARG A O 1
ATOM 706 N N . THR A 1 107 ? 33.785 57.623 18.748 1.00 43.41 150 THR A N 1
ATOM 707 C CA . THR A 1 107 ? 32.563 57.866 19.507 1.00 42.05 150 THR A CA 1
ATOM 708 C C . THR A 1 107 ? 32.549 57.348 20.940 1.00 42.57 150 THR A C 1
ATOM 709 O O . THR A 1 107 ? 32.043 58.013 21.842 1.00 42.47 150 THR A O 1
ATOM 713 N N . PHE A 1 108 ? 33.108 56.161 21.148 1.00 43.13 151 PHE A N 1
ATOM 714 C CA . PHE A 1 108 ? 33.116 55.534 22.463 1.00 40.36 151 PHE A CA 1
ATOM 715 C C . PHE A 1 108 ? 34.540 55.159 22.845 1.00 41.31 151 PHE A C 1
ATOM 716 O O . PHE A 1 108 ? 35.358 54.861 21.975 1.00 41.12 151 PHE A O 1
ATOM 724 N N . ASP A 1 109 ? 34.839 55.162 24.143 1.00 40.00 152 ASP A N 1
ATOM 725 C CA . ASP A 1 109 ? 36.185 54.822 24.584 1.00 41.35 152 ASP A CA 1
ATOM 726 C C . ASP A 1 109 ? 36.443 53.312 24.573 1.00 39.56 152 ASP A C 1
ATOM 727 O O . ASP A 1 109 ? 35.528 52.498 24.384 1.00 40.03 152 ASP A O 1
ATOM 732 N N . LYS A 1 110 ? 37.701 52.948 24.773 1.00 37.75 153 LYS A N 1
ATOM 733 C CA . LYS A 1 110 ? 38.124 51.557 24.740 1.00 37.87 153 LYS A CA 1
ATOM 734 C C . LYS A 1 110 ? 37.379 50.599 25.666 1.00 38.08 153 LYS A C 1
ATOM 735 O O . LYS A 1 110 ? 36.973 49.522 25.239 1.00 37.14 153 LYS A O 1
ATOM 741 N N . LYS A 1 111 ? 37.199 50.980 26.926 1.00 39.43 154 LYS A N 1
ATOM 742 C CA . LYS A 1 111 ? 36.496 50.115 27.862 1.00 42.83 154 LYS A CA 1
ATOM 743 C C . LYS A 1 111 ? 35.069 49.847 27.407 1.00 42.61 154 LYS A C 1
ATOM 744 O O . LYS A 1 111 ? 34.560 48.739 27.580 1.00 43.19 154 LYS A O 1
ATOM 750 N N . LYS A 1 112 ? 34.429 50.851 26.809 1.00 40.61 155 LYS A N 1
ATOM 751 C CA . LYS A 1 112 ? 33.057 50.693 26.328 1.00 39.92 155 LYS A CA 1
ATOM 752 C C . LYS A 1 112 ? 33.020 49.757 25.117 1.00 38.06 155 LYS A C 1
ATOM 753 O O . LYS A 1 112 ? 32.142 48.895 25.003 1.00 37.38 155 LYS A O 1
ATOM 759 N N . ILE A 1 113 ? 33.972 49.935 24.209 1.00 35.97 156 ILE A N 1
ATOM 760 C CA . ILE A 1 113 ? 34.049 49.086 23.032 1.00 35.92 156 ILE A CA 1
ATOM 761 C C . ILE A 1 113 ? 34.309 47.642 23.484 1.00 35.48 156 ILE A C 1
ATOM 762 O O . ILE A 1 113 ? 33.689 46.706 22.982 1.00 34.45 156 ILE A O 1
ATOM 767 N N . MET A 1 114 ? 35.217 47.477 24.441 1.00 35.50 157 MET A N 1
ATOM 768 C CA . MET A 1 114 ? 35.548 46.154 24.961 1.00 37.14 157 MET A CA 1
ATOM 769 C C . MET A 1 114 ? 34.297 45.545 25.587 1.00 36.49 157 MET A C 1
ATOM 770 O O . MET A 1 114 ? 34.012 44.363 25.416 1.00 35.10 157 MET A O 1
ATOM 775 N N . GLU A 1 115 ? 33.533 46.365 26.297 1.00 37.05 158 GLU A N 1
ATOM 776 C CA . GLU A 1 115 ? 32.314 45.881 26.928 1.00 38.61 158 GLU A CA 1
ATOM 777 C C . GLU A 1 115 ? 31.319 45.359 25.900 1.00 36.75 158 GLU A C 1
ATOM 778 O O . GLU A 1 115 ? 30.765 44.266 26.041 1.00 38.55 158 GLU A O 1
ATOM 784 N N . LEU A 1 116 ? 31.085 46.148 24.861 1.00 37.18 159 LEU A N 1
ATOM 785 C CA . LEU A 1 116 ? 30.143 45.760 23.821 1.00 35.92 159 LEU A CA 1
ATOM 786 C C . LEU A 1 116 ? 30.597 44.485 23.125 1.00 34.30 159 LEU A C 1
ATOM 787 O O . LEU A 1 116 ? 29.803 43.575 22.888 1.00 35.11 159 LEU A O 1
ATOM 792 N N . TYR A 1 117 ? 31.880 44.424 22.798 1.00 33.66 160 TYR A N 1
ATOM 793 C CA . TYR A 1 117 ? 32.431 43.259 22.123 1.00 32.66 160 TYR A CA 1
ATOM 794 C C . TYR A 1 117 ? 32.259 41.972 22.944 1.00 32.90 160 TYR A C 1
ATOM 795 O O . TYR A 1 117 ? 31.770 40.963 22.440 1.00 31.10 160 TYR A O 1
ATOM 804 N N . LEU A 1 118 ? 32.667 42.021 24.209 1.00 34.32 161 LEU A N 1
ATOM 805 C CA . LEU A 1 118 ? 32.600 40.858 25.095 1.00 36.27 161 LEU A CA 1
ATOM 806 C C . LEU A 1 118 ? 31.185 40.330 25.345 1.00 37.05 161 LEU A C 1
ATOM 807 O O . LEU A 1 118 ? 31.008 39.147 25.616 1.00 37.13 161 LEU A O 1
ATOM 812 N N . ASN A 1 119 ? 30.182 41.202 25.235 1.00 36.86 162 ASN A N 1
ATOM 813 C CA . ASN A 1 119 ? 28.791 40.808 25.444 1.00 35.83 162 ASN A CA 1
ATOM 814 C C . ASN A 1 119 ? 28.083 40.290 24.190 1.00 36.00 162 ASN A C 1
ATOM 815 O O . ASN A 1 119 ? 27.044 39.645 24.292 1.00 36.52 162 ASN A O 1
ATOM 820 N N . GLN A 1 120 ? 28.639 40.551 23.012 1.00 35.60 163 GLN A N 1
ATOM 821 C CA . GLN A 1 120 ? 28.002 40.102 21.777 1.00 36.00 163 GLN A CA 1
ATOM 822 C C . GLN A 1 120 ? 28.726 38.975 21.044 1.00 36.77 163 GLN A C 1
ATOM 823 O O . GLN A 1 120 ? 28.143 38.336 20.173 1.00 37.01 163 GLN A O 1
ATOM 829 N N . ILE A 1 121 ? 29.981 38.719 21.404 1.00 36.31 164 ILE A N 1
ATOM 830 C CA . ILE A 1 121 ? 30.778 37.686 20.738 1.00 35.99 164 ILE A CA 1
ATOM 831 C C . ILE A 1 121 ? 30.199 36.266 20.809 1.00 36.88 164 ILE A C 1
ATOM 832 O O . ILE A 1 121 ? 29.937 35.740 21.890 1.00 37.33 164 ILE A O 1
ATOM 837 N N . TYR A 1 122 ? 29.987 35.643 19.652 1.00 35.74 165 TYR A N 1
ATOM 838 C CA . TYR A 1 122 ? 29.461 34.285 19.646 1.00 36.95 165 TYR A CA 1
ATOM 839 C C . TYR A 1 122 ? 30.577 33.348 20.093 1.00 37.87 165 TYR A C 1
ATOM 840 O O . TYR A 1 122 ? 31.665 33.341 19.519 1.00 36.95 165 TYR A O 1
ATOM 849 N N . LEU A 1 123 ? 30.304 32.562 21.130 1.00 38.44 166 LEU A N 1
ATOM 850 C CA . LEU A 1 123 ? 31.301 31.655 21.676 1.00 37.62 166 LEU A CA 1
ATOM 851 C C . LEU A 1 123 ? 30.907 30.188 21.553 1.00 38.16 166 LEU A C 1
ATOM 852 O O . LEU A 1 123 ? 31.420 29.332 22.274 1.00 38.10 166 LEU A O 1
ATOM 857 N N . GLY A 1 124 ? 30.003 29.907 20.621 1.00 38.25 167 GLY A N 1
ATOM 858 C CA . GLY A 1 124 ? 29.567 28.540 20.401 1.00 39.84 167 GLY A CA 1
ATOM 859 C C . GLY A 1 124 ? 28.504 28.054 21.363 1.00 39.35 167 GLY A C 1
ATOM 860 O O . GLY A 1 124 ? 28.243 28.685 22.388 1.00 39.61 167 GLY A O 1
ATOM 861 N N . SER A 1 125 ? 27.890 26.924 21.022 1.00 41.65 168 SER A N 1
ATOM 862 C CA . SER A 1 125 ? 26.854 26.319 21.851 1.00 41.38 168 SER A CA 1
ATOM 863 C C . SER A 1 125 ? 25.727 27.301 22.145 1.00 41.87 168 SER A C 1
ATOM 864 O O . SER A 1 125 ? 25.178 27.316 23.249 1.00 40.88 168 SER A O 1
ATOM 867 N N . GLY A 1 126 ? 25.395 28.128 21.160 1.00 39.85 169 GLY A N 1
ATOM 868 C CA . GLY A 1 126 ? 24.327 29.095 21.332 1.00 40.19 169 GLY A CA 1
ATOM 869 C C . GLY A 1 126 ? 24.595 30.190 22.348 1.00 40.03 169 GLY A C 1
ATOM 870 O O . GLY A 1 126 ? 23.675 30.909 22.725 1.00 42.49 169 GLY A O 1
ATOM 871 N N . ALA A 1 127 ? 25.843 30.343 22.782 1.00 38.74 170 ALA A N 1
ATOM 872 C CA . ALA A 1 127 ? 26.170 31.367 23.772 1.00 38.12 170 ALA A CA 1
ATOM 873 C C . ALA A 1 127 ? 26.749 32.650 23.174 1.00 39.19 170 ALA A C 1
ATOM 874 O O . ALA A 1 127 ? 27.810 32.630 22.549 1.00 37.76 170 ALA A O 1
ATOM 876 N N . TYR A 1 128 ? 26.044 33.759 23.374 1.00 38.27 171 TYR A N 1
ATOM 877 C CA . TYR A 1 128 ? 26.491 35.061 22.891 1.00 38.97 171 TYR A CA 1
ATOM 878 C C . TYR A 1 128 ? 26.949 35.869 24.089 1.00 37.51 171 TYR A C 1
ATOM 879 O O . TYR A 1 128 ? 26.158 36.133 24.988 1.00 36.07 171 TYR A O 1
ATOM 888 N N . GLY A 1 129 ? 28.220 36.263 24.094 1.00 36.72 172 GLY A N 1
ATOM 889 C CA . GLY A 1 129 ? 28.754 37.034 25.205 1.00 37.09 172 GLY A CA 1
ATOM 890 C C . GLY A 1 129 ? 29.402 36.133 26.242 1.00 37.90 172 GLY A C 1
ATOM 891 O O . GLY A 1 129 ? 28.976 34.995 26.428 1.00 37.04 172 GLY A O 1
ATOM 892 N N . VAL A 1 130 ? 30.416 36.647 26.927 1.00 37.76 173 VAL A N 1
ATOM 893 C CA . VAL A 1 130 ? 31.140 35.878 27.934 1.00 40.14 173 VAL A CA 1
ATOM 894 C C . VAL A 1 130 ? 30.302 35.351 29.105 1.00 42.28 173 VAL A C 1
ATOM 895 O O . VAL A 1 130 ? 30.571 34.261 29.611 1.00 42.81 173 VAL A O 1
ATOM 899 N N . GLU A 1 131 ? 29.298 36.109 29.541 1.00 44.03 174 GLU A N 1
ATOM 900 C CA . GLU A 1 131 ? 28.449 35.660 30.648 1.00 44.39 174 GLU A CA 1
ATOM 901 C C . GLU A 1 131 ? 27.685 34.400 30.248 1.00 44.18 174 GLU A C 1
ATOM 902 O O . GLU A 1 131 ? 27.682 33.406 30.982 1.00 44.18 174 GLU A O 1
ATOM 908 N N . ALA A 1 132 ? 27.042 34.435 29.085 1.00 41.36 175 ALA A N 1
ATOM 909 C CA . ALA A 1 132 ? 26.302 33.275 28.609 1.00 40.19 175 ALA A CA 1
ATOM 910 C C . ALA A 1 132 ? 27.246 32.096 28.379 1.00 42.19 175 ALA A C 1
ATOM 911 O O . ALA A 1 132 ? 26.865 30.934 28.559 1.00 41.66 175 ALA A O 1
ATOM 913 N N . ALA A 1 133 ? 28.477 32.396 27.970 1.00 40.07 176 ALA A N 1
ATOM 914 C CA . ALA A 1 133 ? 29.466 31.353 27.716 1.00 39.62 176 ALA A CA 1
ATOM 915 C C . ALA A 1 133 ? 29.899 30.722 29.038 1.00 39.05 176 ALA A C 1
ATOM 916 O O . ALA A 1 133 ? 30.027 29.505 29.149 1.00 39.37 176 ALA A O 1
ATOM 918 N N . ALA A 1 134 ? 30.132 31.559 30.037 1.00 38.84 177 ALA A N 1
ATOM 919 C CA . ALA A 1 134 ? 30.544 31.077 31.346 1.00 42.62 177 ALA A CA 1
ATOM 920 C C . ALA A 1 134 ? 29.511 30.083 31.892 1.00 44.80 177 ALA A C 1
ATOM 921 O O . ALA A 1 134 ? 29.865 29.042 32.448 1.00 45.45 177 ALA A O 1
ATOM 923 N N . GLN A 1 135 ? 28.234 30.408 31.722 1.00 46.17 178 GLN A N 1
ATOM 924 C CA . GLN A 1 135 ? 27.154 29.547 32.191 1.00 47.36 178 GLN A CA 1
ATOM 925 C C . GLN A 1 135 ? 27.070 28.235 31.427 1.00 46.82 178 GLN A C 1
ATOM 926 O O . GLN A 1 135 ? 26.982 27.168 32.026 1.00 47.52 178 GLN A O 1
ATOM 932 N N . VAL A 1 136 ? 27.107 28.312 30.102 1.00 45.57 179 VAL A N 1
ATOM 933 C CA . VAL A 1 136 ? 27.013 27.117 29.285 1.00 45.95 179 VAL A CA 1
ATOM 934 C C . VAL A 1 136 ? 28.203 26.174 29.421 1.00 47.69 179 VAL A C 1
ATOM 935 O O . VAL A 1 136 ? 28.029 24.955 29.470 1.00 48.46 179 VAL A O 1
ATOM 939 N N . TYR A 1 137 ? 29.409 26.729 29.494 1.00 46.99 180 TYR A N 1
ATOM 940 C CA . TYR A 1 137 ? 30.610 25.905 29.592 1.00 45.95 180 TYR A CA 1
ATOM 941 C C . TYR A 1 137 ? 31.071 25.561 31.008 1.00 46.88 180 TYR A C 1
ATOM 942 O O . TYR A 1 137 ? 31.636 24.495 31.228 1.00 48.41 180 TYR A O 1
ATOM 951 N N . PHE A 1 138 ? 30.831 26.443 31.971 1.00 47.78 181 PHE A N 1
ATOM 952 C CA . PHE A 1 138 ? 31.290 26.189 33.334 1.00 49.78 181 PHE A CA 1
ATOM 953 C C . PHE A 1 138 ? 30.209 26.307 34.411 1.00 50.88 181 PHE A C 1
ATOM 954 O O . PHE A 1 138 ? 30.499 26.184 35.602 1.00 51.15 181 PHE A O 1
ATOM 962 N N . GLY A 1 139 ? 28.970 26.546 33.993 1.00 51.43 182 GLY A N 1
ATOM 963 C CA . GLY A 1 139 ? 27.885 26.673 34.948 1.00 52.58 182 GLY A CA 1
ATOM 964 C C . GLY A 1 139 ? 28.192 27.694 36.023 1.00 53.20 182 GLY A C 1
ATOM 965 O O . GLY A 1 139 ? 27.864 27.495 37.187 1.00 53.98 182 GLY A O 1
ATOM 966 N N . LYS A 1 140 ? 28.825 28.794 35.628 1.00 54.01 183 LYS A N 1
ATOM 967 C CA . LYS A 1 140 ? 29.187 29.857 36.559 1.00 53.40 183 LYS A CA 1
ATOM 968 C C . LYS A 1 140 ? 29.026 31.214 35.896 1.00 53.09 183 LYS A C 1
ATOM 969 O O . LYS A 1 140 ? 28.795 31.308 34.690 1.00 52.71 183 LYS A O 1
ATOM 975 N N . HIS A 1 141 ? 29.154 32.263 36.698 1.00 51.66 184 HIS A N 1
ATOM 976 C CA . HIS A 1 141 ? 29.068 33.622 36.199 1.00 52.14 184 HIS A CA 1
ATOM 977 C C . HIS A 1 141 ? 30.470 33.992 35.739 1.00 51.30 184 HIS A C 1
ATOM 978 O O . HIS A 1 141 ? 31.455 33.468 36.263 1.00 51.12 184 HIS A O 1
ATOM 985 N N . VAL A 1 142 ? 30.565 34.892 34.768 1.00 48.69 185 VAL A N 1
ATOM 986 C CA . VAL A 1 142 ? 31.866 35.279 34.247 1.00 46.86 185 VAL A CA 1
ATOM 987 C C . VAL A 1 142 ? 32.806 35.780 35.333 1.00 46.42 185 VAL A C 1
ATOM 988 O O . VAL A 1 142 ? 34.000 35.491 35.295 1.00 45.94 185 VAL A O 1
ATOM 992 N N . TRP A 1 143 ? 32.274 36.508 36.312 1.00 48.49 186 TRP A N 1
ATOM 993 C CA . TRP A 1 143 ? 33.112 37.030 37.388 1.00 49.88 186 TRP A CA 1
ATOM 994 C C . TRP A 1 143 ? 33.638 35.955 38.342 1.00 49.59 186 TRP A C 1
ATOM 995 O O . TRP A 1 143 ? 34.479 36.234 39.193 1.00 50.90 186 TRP A O 1
ATOM 1006 N N . GLU A 1 144 ? 33.165 34.724 38.186 1.00 48.52 187 GLU A N 1
ATOM 1007 C CA . GLU A 1 144 ? 33.623 33.627 39.035 1.00 51.46 187 GLU A CA 1
ATOM 1008 C C . GLU A 1 144 ? 34.624 32.734 38.302 1.00 51.95 187 GLU A C 1
ATOM 1009 O O . GLU A 1 144 ? 35.066 31.722 38.843 1.00 53.48 187 GLU A O 1
ATOM 1015 N N . LEU A 1 145 ? 34.987 33.104 37.076 1.00 50.53 188 LEU A N 1
ATOM 1016 C CA . LEU A 1 145 ? 35.913 32.292 36.289 1.00 48.52 188 LEU A CA 1
ATOM 1017 C C . LEU A 1 145 ? 37.369 32.339 36.731 1.00 47.55 188 LEU A C 1
ATOM 1018 O O . LEU A 1 145 ? 37.865 33.369 37.190 1.00 47.28 188 LEU A O 1
ATOM 1023 N N . SER A 1 146 ? 38.047 31.202 36.603 1.00 46.20 189 SER A N 1
ATOM 1024 C CA . SER A 1 146 ? 39.457 31.124 36.953 1.00 46.54 189 SER A CA 1
ATOM 1025 C C . SER A 1 146 ? 40.242 31.489 35.690 1.00 46.61 189 SER A C 1
ATOM 1026 O O . SER A 1 146 ? 39.655 31.645 34.616 1.00 46.85 189 SER A O 1
ATOM 1029 N N . LEU A 1 147 ? 41.560 31.615 35.818 1.00 44.94 190 LEU A N 1
ATOM 1030 C CA . LEU A 1 147 ? 42.416 31.950 34.685 1.00 43.38 190 LEU A CA 1
ATOM 1031 C C . LEU A 1 147 ? 42.295 30.944 33.545 1.00 42.66 190 LEU A C 1
ATOM 1032 O O . LEU A 1 147 ? 42.114 31.332 32.395 1.00 43.29 190 LEU A O 1
ATOM 1037 N N . ASP A 1 148 ? 42.391 29.655 33.859 1.00 42.41 191 ASP A N 1
ATOM 1038 C CA . ASP A 1 148 ? 42.302 28.619 32.831 1.00 41.40 191 ASP A CA 1
ATOM 1039 C C . ASP A 1 148 ? 40.928 28.586 32.145 1.00 41.94 191 ASP A C 1
ATOM 1040 O O . ASP A 1 148 ? 40.818 28.177 30.988 1.00 41.58 191 ASP A O 1
ATOM 1045 N N . GLU A 1 149 ? 39.884 29.013 32.852 1.00 40.68 192 GLU A N 1
ATOM 1046 C CA . GLU A 1 149 ? 38.538 29.035 32.274 1.00 41.50 192 GLU A CA 1
ATOM 1047 C C . GLU A 1 149 ? 38.383 30.244 31.346 1.00 39.72 192 GLU A C 1
ATOM 1048 O O . GLU A 1 149 ? 37.746 30.156 30.297 1.00 37.87 192 GLU A O 1
ATOM 1054 N N . ALA A 1 150 ? 38.983 31.363 31.739 1.00 38.45 193 ALA A N 1
ATOM 1055 C CA . ALA A 1 150 ? 38.939 32.587 30.951 1.00 38.91 193 ALA A CA 1
ATOM 1056 C C . ALA A 1 150 ? 39.669 32.364 29.626 1.00 38.60 193 ALA A C 1
ATOM 1057 O O . ALA A 1 150 ? 39.206 32.783 28.563 1.00 36.42 193 ALA A O 1
ATOM 1059 N N . ALA A 1 151 ? 40.813 31.694 29.703 1.00 37.76 194 ALA A N 1
ATOM 1060 C CA . ALA A 1 151 ? 41.615 31.406 28.527 1.00 38.02 194 ALA A CA 1
ATOM 1061 C C . ALA A 1 151 ? 40.840 30.522 27.564 1.00 39.45 194 ALA A C 1
ATOM 1062 O O . ALA A 1 151 ? 40.975 30.649 26.342 1.00 39.97 194 ALA A O 1
ATOM 1064 N N . LEU A 1 152 ? 40.020 29.626 28.106 1.00 38.12 195 LEU A N 1
ATOM 1065 C CA . LEU A 1 152 ? 39.228 28.750 27.254 1.00 37.96 195 LEU A CA 1
ATOM 1066 C C . LEU A 1 152 ? 38.226 29.557 26.426 1.00 36.72 195 LEU A C 1
ATOM 1067 O O . LEU A 1 152 ? 38.037 29.284 25.248 1.00 39.45 195 LEU A O 1
ATOM 1072 N N . LEU A 1 153 ? 37.583 30.547 27.033 1.00 35.08 196 LEU A N 1
ATOM 1073 C CA . LEU A 1 153 ? 36.621 31.367 26.298 1.00 37.63 196 LEU A CA 1
ATOM 1074 C C . LEU A 1 153 ? 37.312 32.148 25.185 1.00 36.62 196 LEU A C 1
ATOM 1075 O O . LEU A 1 153 ? 36.787 32.236 24.078 1.00 35.05 196 LEU A O 1
ATOM 1080 N N . ALA A 1 154 ? 38.488 32.708 25.483 1.00 35.06 197 ALA A N 1
ATOM 1081 C CA . ALA A 1 154 ? 39.240 33.480 24.497 1.00 35.75 197 ALA A CA 1
ATOM 1082 C C . ALA A 1 154 ? 39.723 32.634 23.312 1.00 35.38 197 ALA A C 1
ATOM 1083 O O . ALA A 1 154 ? 40.073 33.164 22.254 1.00 32.86 197 ALA A O 1
ATOM 1085 N N . ALA A 1 155 ? 39.741 31.322 23.490 1.00 36.17 198 ALA A N 1
ATOM 1086 C CA . ALA A 1 155 ? 40.182 30.432 22.422 1.00 38.39 198 ALA A CA 1
ATOM 1087 C C . ALA A 1 155 ? 39.086 30.221 21.383 1.00 39.15 198 ALA A C 1
ATOM 1088 O O . ALA A 1 155 ? 39.366 29.889 20.231 1.00 40.06 198 ALA A O 1
ATOM 1090 N N . LEU A 1 156 ? 37.838 30.439 21.788 1.00 40.47 199 LEU A N 1
ATOM 1091 C CA . LEU A 1 156 ? 36.701 30.196 20.907 1.00 40.11 199 LEU A CA 1
ATOM 1092 C C . LEU A 1 156 ? 36.423 31.095 19.700 1.00 39.77 199 LEU A C 1
ATOM 1093 O O . LEU A 1 156 ? 36.081 30.586 18.634 1.00 40.63 199 LEU A O 1
ATOM 1098 N N . PRO A 1 157 ? 36.575 32.425 19.833 1.00 40.06 200 PRO A N 1
ATOM 1099 C CA . PRO A 1 157 ? 36.305 33.314 18.690 1.00 43.19 200 PRO A CA 1
ATOM 1100 C C . PRO A 1 157 ? 36.902 32.884 17.343 1.00 45.45 200 PRO A C 1
ATOM 1101 O O . PRO A 1 157 ? 36.271 33.053 16.303 1.00 46.30 200 PRO A O 1
ATOM 1105 N N . LYS A 1 158 ? 38.107 32.323 17.355 1.00 47.94 201 LYS A N 1
ATOM 1106 C CA . LYS A 1 158 ? 38.742 31.885 16.108 1.00 50.23 201 LYS A CA 1
ATOM 1107 C C . LYS A 1 158 ? 37.794 31.030 15.263 1.00 50.30 201 LYS A C 1
ATOM 1108 O O . LYS A 1 158 ? 37.683 31.224 14.053 1.00 52.10 201 LYS A O 1
ATOM 1114 N N . ALA A 1 159 ? 37.122 30.082 15.908 1.00 47.12 202 ALA A N 1
ATOM 1115 C CA . ALA A 1 159 ? 36.178 29.193 15.236 1.00 47.29 202 ALA A CA 1
ATOM 1116 C C . ALA A 1 159 ? 35.501 28.362 16.325 1.00 46.50 202 ALA A C 1
ATOM 1117 O O . ALA A 1 159 ? 35.949 27.262 16.650 1.00 45.82 202 ALA A O 1
ATOM 1119 N N . PRO A 1 160 ? 34.406 28.888 16.899 1.00 45.94 203 PRO A N 1
ATOM 1120 C CA . PRO A 1 160 ? 33.634 28.246 17.966 1.00 45.33 203 PRO A CA 1
ATOM 1121 C C . PRO A 1 160 ? 33.336 26.761 17.788 1.00 45.50 203 PRO A C 1
ATOM 1122 O O . PRO A 1 160 ? 33.523 25.987 18.720 1.00 45.00 203 PRO A O 1
ATOM 1126 N N . ALA A 1 161 ? 32.890 26.360 16.600 1.00 45.94 204 ALA A N 1
ATOM 1127 C CA . ALA A 1 161 ? 32.558 24.958 16.352 1.00 47.68 204 ALA A CA 1
ATOM 1128 C C . ALA A 1 161 ? 33.777 24.044 16.297 1.00 49.73 204 ALA A C 1
ATOM 1129 O O . ALA A 1 161 ? 33.720 22.892 16.732 1.00 51.96 204 ALA A O 1
ATOM 1131 N N . LYS A 1 162 ? 34.881 24.556 15.769 1.00 51.17 205 LYS A N 1
ATOM 1132 C CA . LYS A 1 162 ? 36.102 23.770 15.651 1.00 50.72 205 LYS A CA 1
ATOM 1133 C C . LYS A 1 162 ? 36.829 23.597 16.983 1.00 50.55 205 LYS A C 1
ATOM 1134 O O . LYS A 1 162 ? 37.531 22.607 17.183 1.00 49.45 205 LYS A O 1
ATOM 1140 N N . TYR A 1 163 ? 36.647 24.541 17.902 1.00 49.11 206 TYR A N 1
ATOM 1141 C CA . TYR A 1 163 ? 37.318 24.464 19.198 1.00 47.80 206 TYR A CA 1
ATOM 1142 C C . TYR A 1 163 ? 36.379 24.252 20.379 1.00 48.04 206 TYR A C 1
ATOM 1143 O O . TYR A 1 163 ? 36.799 24.352 21.533 1.00 48.93 206 TYR A O 1
ATOM 1152 N N . ASN A 1 164 ? 35.116 23.958 20.098 1.00 48.75 207 ASN A N 1
ATOM 1153 C CA . ASN A 1 164 ? 34.136 23.745 21.159 1.00 50.69 207 ASN A CA 1
ATOM 1154 C C . ASN A 1 164 ? 34.597 22.628 22.096 1.00 49.57 207 ASN A C 1
ATOM 1155 O O . ASN A 1 164 ? 34.910 21.529 21.654 1.00 50.35 207 ASN A O 1
ATOM 1160 N N . PRO A 1 165 ? 34.648 22.902 23.408 1.00 50.33 208 PRO A N 1
ATOM 1161 C CA . PRO A 1 165 ? 35.083 21.883 24.369 1.00 51.38 208 PRO A CA 1
ATOM 1162 C C . PRO A 1 165 ? 34.128 20.696 24.536 1.00 53.40 208 PRO A C 1
ATOM 1163 O O . PRO A 1 165 ? 34.531 19.636 25.018 1.00 53.66 208 PRO A O 1
ATOM 1167 N N . PHE A 1 166 ? 32.872 20.867 24.133 1.00 53.15 209 PHE A N 1
ATOM 1168 C CA . PHE A 1 166 ? 31.883 19.799 24.264 1.00 54.22 209 PHE A CA 1
ATOM 1169 C C . PHE A 1 166 ? 32.073 18.618 23.308 1.00 55.89 209 PHE A C 1
ATOM 1170 O O . PHE A 1 166 ? 31.623 17.512 23.603 1.00 57.68 209 PHE A O 1
ATOM 1178 N N . TYR A 1 167 ? 32.731 18.837 22.171 1.00 56.67 210 TYR A N 1
ATOM 1179 C CA . TYR A 1 167 ? 32.939 17.746 21.219 1.00 56.55 210 TYR A CA 1
ATOM 1180 C C . TYR A 1 167 ? 34.283 17.745 20.495 1.00 56.46 210 TYR A C 1
ATOM 1181 O O . TYR A 1 167 ? 34.529 16.903 19.632 1.00 55.53 210 TYR A O 1
ATOM 1190 N N . HIS A 1 168 ? 35.139 18.697 20.849 1.00 55.70 211 HIS A N 1
ATOM 1191 C CA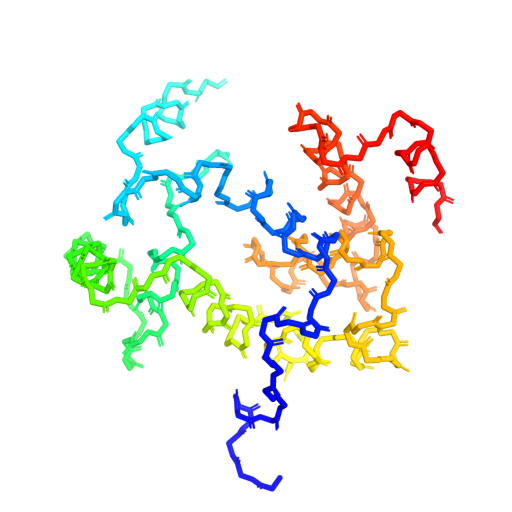 . HIS A 1 168 ? 36.489 18.796 20.294 1.00 55.11 211 HIS A CA 1
ATOM 1192 C C . HIS A 1 168 ? 37.373 19.224 21.461 1.00 55.44 211 HIS A C 1
ATOM 1193 O O . HIS A 1 168 ? 38.212 20.113 21.321 1.00 53.97 211 HIS A O 1
ATOM 1200 N N . PRO A 1 169 ? 37.190 18.589 22.633 1.00 55.68 212 PRO A N 1
ATOM 1201 C CA . PRO A 1 169 ? 37.965 18.908 23.836 1.00 55.58 212 PRO A CA 1
ATOM 1202 C C . PRO A 1 169 ? 39.474 18.878 23.641 1.00 57.24 212 PRO A C 1
ATOM 1203 O O . PRO A 1 169 ? 40.205 19.568 24.351 1.00 57.55 212 PRO A O 1
ATOM 1207 N N . GLU A 1 170 ? 39.935 18.083 22.680 1.00 58.11 213 GLU A N 1
ATOM 1208 C CA . GLU A 1 170 ? 41.363 17.975 22.398 1.00 59.30 213 GLU A CA 1
ATOM 1209 C C . GLU A 1 170 ? 41.876 19.295 21.833 1.00 57.85 213 GLU A C 1
ATOM 1210 O O . GLU A 1 170 ? 42.814 19.883 22.370 1.00 56.08 213 GLU A O 1
ATOM 1216 N N . ARG A 1 171 ? 41.259 19.750 20.745 1.00 55.54 214 ARG A N 1
ATOM 1217 C CA . ARG A 1 171 ? 41.646 21.007 20.124 1.00 55.00 214 ARG A CA 1
ATOM 1218 C C . ARG A 1 171 ? 41.385 22.177 21.072 1.00 51.84 214 ARG A C 1
ATOM 1219 O O . ARG A 1 171 ? 42.169 23.119 21.136 1.00 50.60 214 ARG A O 1
ATOM 1227 N N . ALA A 1 172 ? 40.288 22.101 21.816 1.00 48.99 215 ALA A N 1
ATOM 1228 C CA . ALA A 1 172 ? 39.926 23.151 22.759 1.00 48.56 215 ALA A CA 1
ATOM 1229 C C . ALA A 1 172 ? 41.038 23.378 23.780 1.00 48.59 215 ALA A C 1
ATOM 1230 O O . ALA A 1 172 ? 41.472 24.514 24.005 1.00 44.04 215 ALA A O 1
ATOM 1232 N N . LEU A 1 173 ? 41.487 22.287 24.398 1.00 47.47 216 LEU A N 1
ATOM 1233 C CA . LEU A 1 173 ? 42.542 22.328 25.409 1.00 48.33 216 LEU A CA 1
ATOM 1234 C C . LEU A 1 173 ? 43.839 22.877 24.818 1.00 47.71 216 LEU A C 1
ATOM 1235 O O . LEU A 1 173 ? 44.527 23.699 25.430 1.00 46.12 216 LEU A O 1
ATOM 1240 N N . GLN A 1 174 ? 44.165 22.403 23.623 1.00 46.89 217 GLN A N 1
ATOM 1241 C CA . GLN A 1 174 ? 45.363 22.831 22.922 1.00 47.37 217 GLN A CA 1
ATOM 1242 C C . GLN A 1 174 ? 45.327 24.337 22.660 1.00 45.12 217 GLN A C 1
ATOM 1243 O O . GLN A 1 174 ? 46.318 25.036 22.860 1.00 43.34 217 GLN A O 1
ATOM 1249 N N . ARG A 1 175 ? 44.183 24.846 22.217 1.00 42.63 218 ARG A N 1
ATOM 1250 C CA . ARG A 1 175 ? 44.105 26.265 21.940 1.00 41.82 218 ARG A CA 1
ATOM 1251 C C . ARG A 1 175 ? 44.038 27.076 23.233 1.00 40.85 218 ARG A C 1
ATOM 1252 O O . ARG A 1 175 ? 44.544 28.196 23.283 1.00 40.51 218 ARG A O 1
ATOM 1260 N N . ARG A 1 176 ? 43.442 26.508 24.284 1.00 40.95 219 ARG A N 1
ATOM 1261 C CA . ARG A 1 176 ? 43.383 27.198 25.578 1.00 40.13 219 ARG A CA 1
ATOM 1262 C C . ARG A 1 176 ? 44.805 27.465 26.085 1.00 38.89 219 ARG A C 1
ATOM 1263 O O . ARG A 1 176 ? 45.116 28.559 26.553 1.00 39.71 219 ARG A O 1
ATOM 1271 N N . ASN A 1 177 ? 45.670 26.459 26.002 1.00 39.78 220 ASN A N 1
ATOM 1272 C CA . ASN A 1 177 ? 47.046 26.629 26.463 1.00 40.33 220 ASN A CA 1
ATOM 1273 C C . ASN A 1 177 ? 47.815 27.610 25.580 1.00 37.82 220 ASN A C 1
ATOM 1274 O O . ASN A 1 177 ? 48.767 28.233 26.028 1.00 38.43 220 ASN A O 1
ATOM 1279 N N . LEU A 1 178 ? 47.401 27.738 24.325 1.00 39.05 221 LEU A N 1
ATOM 1280 C CA . LEU A 1 178 ? 48.034 28.681 23.408 1.00 39.21 221 LEU A CA 1
ATOM 1281 C C . LEU A 1 178 ? 47.649 30.096 23.863 1.00 37.98 221 LEU A C 1
ATOM 1282 O O . LEU A 1 178 ? 48.465 31.016 23.849 1.00 36.79 221 LEU A O 1
ATOM 1287 N N . VAL A 1 179 ? 46.396 30.259 24.275 1.00 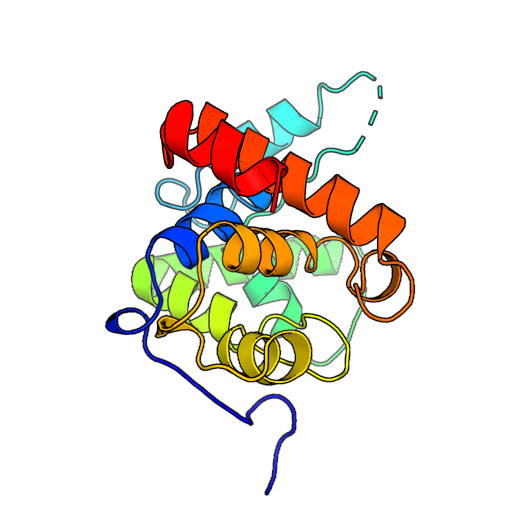35.80 222 VAL A N 1
ATOM 1288 C CA . VAL A 1 179 ? 45.922 31.548 24.767 1.00 35.17 222 VAL A CA 1
ATOM 128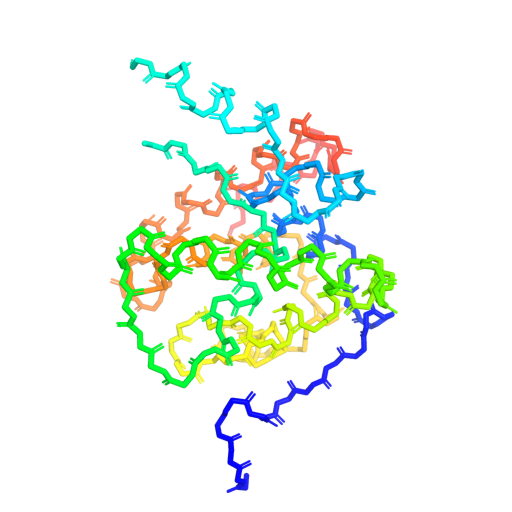9 C C . VAL A 1 179 ? 46.737 31.909 26.010 1.00 34.53 222 VAL A C 1
ATOM 1290 O O . VAL A 1 179 ? 47.218 33.028 26.139 1.00 34.82 222 VAL A O 1
ATOM 1294 N N . LEU A 1 180 ? 46.890 30.945 26.918 1.00 35.18 223 LEU A N 1
ATOM 1295 C CA . LEU A 1 180 ? 47.654 31.140 28.149 1.00 36.55 223 LEU A CA 1
ATOM 1296 C C . LEU A 1 180 ? 49.094 31.556 27.840 1.00 36.44 223 LEU A C 1
ATOM 1297 O O . LEU A 1 180 ? 49.677 32.386 28.540 1.00 37.32 223 LEU A O 1
ATOM 1302 N N . LYS A 1 181 ? 49.669 30.978 26.793 1.00 37.74 224 LYS A N 1
ATOM 1303 C CA . LYS A 1 181 ? 51.022 31.340 26.395 1.00 40.25 224 LYS A CA 1
ATOM 1304 C C . LYS A 1 181 ? 51.024 32.803 25.917 1.00 39.50 224 LYS A C 1
ATOM 1305 O O . LYS A 1 181 ? 51.927 33.570 26.244 1.00 39.91 224 LYS A O 1
ATOM 1311 N N . ARG A 1 182 ? 50.015 33.185 25.138 1.00 38.78 225 ARG A N 1
ATOM 1312 C CA . ARG A 1 182 ? 49.924 34.564 24.656 1.00 39.86 225 ARG A CA 1
ATOM 1313 C C . ARG A 1 182 ? 49.830 35.522 25.846 1.00 37.97 225 ARG A C 1
ATOM 1314 O O . ARG A 1 182 ? 50.453 36.582 25.852 1.00 35.93 225 ARG A O 1
ATOM 1322 N N . MET A 1 183 ? 49.060 35.141 26.862 1.00 37.55 226 MET A N 1
ATOM 1323 C CA . MET A 1 183 ? 48.923 35.973 28.051 1.00 37.79 226 MET A CA 1
ATOM 1324 C C . MET A 1 183 ? 50.273 36.108 28.762 1.00 38.43 226 MET A C 1
ATOM 1325 O O . MET A 1 183 ? 50.627 37.180 29.260 1.00 38.45 226 MET A O 1
ATOM 1330 N N . LEU A 1 184 ? 51.023 35.014 28.808 1.00 38.24 227 LEU A N 1
ATOM 1331 C CA . LEU A 1 184 ? 52.331 35.022 29.443 1.00 38.92 227 LEU A CA 1
ATOM 1332 C C . LEU A 1 184 ? 53.267 35.980 28.710 1.00 39.97 227 LEU A C 1
ATOM 1333 O O . LEU A 1 184 ? 53.933 36.801 29.335 1.00 40.49 227 LEU A O 1
ATOM 1338 N N . GLU A 1 185 ? 53.308 35.866 27.383 1.00 39.85 228 GLU A N 1
ATOM 1339 C CA . GLU A 1 185 ? 54.175 36.705 26.561 1.00 41.13 228 GLU A CA 1
ATOM 1340 C C . GLU A 1 185 ? 53.868 38.187 26.686 1.00 42.57 228 GLU A C 1
ATOM 1341 O O . GLU A 1 185 ? 54.783 39.011 26.654 1.00 42.62 228 GLU A O 1
ATOM 1347 N N . GLU A 1 186 ? 52.584 38.519 26.820 1.00 41.90 229 GLU A N 1
ATOM 1348 C CA . GLU A 1 186 ? 52.143 39.905 26.963 1.00 43.37 229 GLU A CA 1
ATOM 1349 C C . GLU A 1 186 ? 52.322 40.406 28.399 1.00 43.72 229 GLU A C 1
ATOM 1350 O O . GLU A 1 186 ? 52.107 41.582 28.680 1.00 44.50 229 GLU A O 1
ATOM 1356 N N . GLY A 1 187 ? 52.687 39.506 29.308 1.00 43.28 230 GLY A N 1
ATOM 1357 C CA . GLY A 1 187 ? 52.893 39.900 30.692 1.00 42.28 230 GLY A CA 1
ATOM 1358 C C . GLY A 1 187 ? 51.639 40.002 31.546 1.00 43.45 230 GLY A C 1
ATOM 1359 O O . GLY A 1 187 ? 51.678 40.583 32.633 1.00 43.22 230 GLY A O 1
ATOM 1360 N N . TYR A 1 188 ? 50.531 39.432 31.077 1.00 41.57 231 TYR A N 1
ATOM 1361 C CA . TYR A 1 188 ? 49.283 39.487 31.830 1.00 42.18 231 TYR A CA 1
ATOM 1362 C C . TYR A 1 188 ? 49.225 38.485 32.975 1.00 42.22 231 TYR A C 1
ATOM 1363 O O . TYR A 1 188 ? 48.434 38.642 33.901 1.00 41.51 231 TYR A O 1
ATOM 1372 N N . ILE A 1 189 ? 50.051 37.446 32.902 1.00 41.53 232 ILE A N 1
ATOM 1373 C CA . ILE A 1 189 ? 50.108 36.454 33.969 1.00 40.93 232 ILE A CA 1
ATOM 1374 C C . ILE A 1 189 ? 51.579 36.114 34.198 1.00 42.33 232 ILE A C 1
ATOM 1375 O O . ILE A 1 189 ? 52.415 36.335 33.317 1.00 41.07 232 ILE A O 1
ATOM 1380 N N . THR A 1 190 ? 51.892 35.589 35.379 1.00 42.17 233 THR A N 1
ATOM 1381 C CA . THR A 1 190 ? 53.265 35.222 35.717 1.00 44.73 233 THR A CA 1
ATOM 1382 C C . THR A 1 190 ? 53.584 33.793 35.276 1.00 45.54 233 THR A C 1
ATOM 1383 O O . THR A 1 190 ? 52.689 33.026 34.918 1.00 44.69 233 THR A O 1
ATOM 1387 N N . PRO A 1 191 ? 54.876 33.427 35.276 1.00 46.42 234 PRO A N 1
ATOM 1388 C CA . PRO A 1 191 ? 55.278 32.076 34.883 1.00 46.20 234 PRO A CA 1
ATOM 1389 C C . PRO A 1 191 ? 54.553 31.054 35.766 1.00 46.78 234 PRO A C 1
ATOM 1390 O O . PRO A 1 191 ? 54.060 30.037 35.280 1.00 46.51 234 PRO A O 1
ATOM 1394 N N . GLU A 1 192 ? 54.484 31.347 37.063 1.00 47.29 235 GLU A N 1
ATOM 1395 C CA . GLU A 1 192 ? 53.820 30.474 38.029 1.00 49.12 235 GLU A CA 1
ATOM 1396 C C . GLU A 1 192 ? 52.362 30.250 37.644 1.00 48.46 235 GLU A C 1
ATOM 1397 O O . GLU A 1 192 ? 51.895 29.114 37.571 1.00 50.32 235 GLU A O 1
ATOM 1403 N N . GLN A 1 193 ? 51.638 31.342 37.413 1.00 47.37 236 GLN A N 1
ATOM 1404 C CA . GLN A 1 193 ? 50.234 31.253 37.031 1.00 45.77 236 GLN A CA 1
ATOM 1405 C C . GLN A 1 193 ? 50.095 30.427 35.760 1.00 43.72 236 GLN A C 1
ATOM 1406 O O . GLN A 1 193 ? 49.194 29.595 35.647 1.00 44.87 236 GLN A O 1
ATOM 1412 N N . TYR A 1 194 ? 51.003 30.656 34.815 1.00 41.69 237 TYR A N 1
ATOM 1413 C CA . TYR A 1 194 ? 51.003 29.934 33.546 1.00 41.90 237 TYR A CA 1
ATOM 1414 C C . TYR A 1 194 ? 51.169 28.427 33.755 1.00 44.26 237 TYR A C 1
ATOM 1415 O O . TYR A 1 194 ? 50.368 27.632 33.254 1.00 42.76 237 TYR A O 1
ATOM 1424 N N . GLU A 1 195 ? 52.216 28.038 34.483 1.00 45.54 238 GLU A N 1
ATOM 1425 C CA . GLU A 1 195 ? 52.481 26.624 34.759 1.00 46.29 238 GLU A CA 1
ATOM 1426 C C . GLU A 1 195 ? 51.279 25.929 35.377 1.00 45.10 238 GLU A C 1
ATOM 1427 O O . GLU A 1 195 ? 50.940 24.808 35.006 1.00 45.27 238 GLU A O 1
ATOM 1433 N N . GLU A 1 196 ? 50.637 26.601 36.324 1.00 45.86 239 GLU A N 1
ATOM 1434 C CA . GLU A 1 196 ? 49.471 26.040 36.998 1.00 45.85 239 GLU A CA 1
ATOM 1435 C C . GLU A 1 196 ? 48.252 25.945 36.082 1.00 43.24 239 GLU A C 1
ATOM 1436 O O . GLU A 1 196 ? 47.564 24.929 36.063 1.00 43.21 239 GLU A O 1
ATOM 1442 N N . ALA A 1 197 ? 47.986 27.004 35.324 1.00 40.57 240 ALA A N 1
ATOM 1443 C CA . ALA A 1 197 ? 46.831 27.020 34.428 1.00 39.86 240 ALA A CA 1
ATOM 1444 C C . ALA A 1 197 ? 46.888 26.010 33.276 1.00 37.48 240 ALA A C 1
ATOM 1445 O O . ALA A 1 197 ? 45.873 25.386 32.961 1.00 37.48 240 ALA A O 1
ATOM 1447 N N . VAL A 1 198 ? 48.047 25.837 32.644 1.00 35.88 241 VAL A N 1
ATOM 1448 C CA . VAL A 1 198 ? 48.119 24.889 31.532 1.00 38.68 241 VAL A CA 1
ATOM 1449 C C . VAL A 1 198 ? 47.963 23.449 32.004 1.00 41.80 241 VAL A C 1
ATOM 1450 O O . VAL A 1 198 ? 47.710 22.545 31.200 1.00 41.09 241 VAL A O 1
ATOM 1454 N N . ASN A 1 199 ? 48.119 23.231 33.305 1.00 43.02 242 ASN A N 1
ATOM 1455 C CA . ASN A 1 199 ? 47.968 21.889 33.844 1.00 46.99 242 ASN A CA 1
ATOM 1456 C C . ASN A 1 199 ? 46.553 21.638 34.371 1.00 49.54 242 ASN A C 1
ATOM 1457 O O . ASN A 1 199 ? 46.244 20.541 34.836 1.00 50.50 242 ASN A O 1
ATOM 1462 N N . LYS A 1 200 ? 45.698 22.655 34.287 1.00 50.40 243 LYS A N 1
ATOM 1463 C CA . LYS A 1 200 ? 44.312 22.531 34.733 1.00 54.28 243 LYS A CA 1
ATOM 1464 C C . LYS A 1 200 ? 43.495 21.741 33.718 1.00 55.39 243 LYS A C 1
ATOM 1465 O O . LYS A 1 200 ? 42.609 20.972 34.143 1.00 57.91 243 LYS A O 1
#

InterPro domains:
  IPR001264 Glycosyl transferase, family 51 [PF00912] (55-226)
  IPR001460 Penicillin-binding protein, transpeptidase [PF00905] (394-644)
  IPR012338 Beta-lactamase/transpeptidase-like [G3DSA:3.40.710.10] (240-312)
  IPR012338 Beta-lactamase/transpeptidase-like [G3DSA:3.40.710.10] (373-716)
  IPR012338 Beta-lactamase/transpeptidase-like [SSF56601] (208-718)
  IPR023346 Lysozyme-like domain superfamily [SSF53955] (40-252)
  IPR036950 Transglycosylase domain [G3DSA:1.10.3810.10] (44-239)
  IPR050396 Glycosyltransferase 51/Transpeptidase [PTHR32282] (7-712)

B-factor: mean 56.36, std 24.13, range [31.1, 157.34]

Foldseek 3Di:
DDDLLPDDADALVLADPLLLLLLCLQAPVCLQPDQ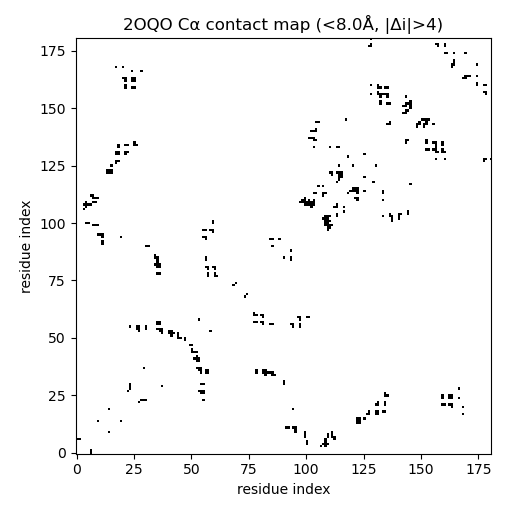QFDPVLVVVQVPDCPGDRGHLLLVLLQVVDPDHDDDVVSSVVSSVNSNVVSVVDPSSVSSRSSQSAQDQDPSAGHQQSVCCVPPVDGNSPDDNLRSLLSSLRSVPNVCQPCVPNVVNSLVSSLVSLVSSPVSPVDDPVSSVVSNVD

Sequence (181 aa):
TIGIQKRFYVSIDKIPEHVINAFVATEDRNFWHHFGIDPVAIVRAAIVNVQGGSTITQQLAKNLFLTRERTLERKIKEALLAIKIERTFDKKKIMELYLNQIYLGSGAYGVEAAAQVYFGKHVWELSLDEAALLAALPKAPAKYNPFYHPERALQRRNLVLKRMLEEGYITPEQYEEAVNK

Organism: Aquifex aeolicus (strain VF5) (NCBI:txid224324)

Secondary structure (DSSP, 8-state):
---GGGS----GGGS-HHHHHHHHHHH-TTTTTSSSS-HHHHHHHHS--------HHHHHHHTTSSS----HHHHHHHHHHHHHHHHHS-HHHHHHHHHHH-B-STT-BSHHHHHHHHHSS-GGG--HHHHHHHHHSTT-HHHH-TTT-HHHHHHHHHHHHHHHHHTTSS-HHHHHHHHT-